Protein AF-A0A2W1A7G1-F1 (afdb_monomer)

pLDDT: mean 74.09, std 10.98, range [49.69, 96.38]

Solvent-accessible surface area (backbone atoms only — not comparable to full-atom values): 12819 Å² total; per-residue (Å²): 114,69,74,58,55,52,54,51,50,58,52,48,55,52,50,51,50,55,52,51,54,49,53,52,53,53,53,50,51,52,52,52,50,50,52,55,48,52,54,56,58,44,67,77,41,53,91,55,67,68,62,53,52,54,52,50,50,40,47,69,77,28,69,79,65,24,52,63,52,45,65,70,68,53,77,85,76,41,58,65,58,57,50,53,49,53,50,51,53,52,55,54,52,60,67,63,68,78,58,51,58,45,85,51,87,89,65,62,44,73,51,64,87,90,53,45,51,39,91,87,74,68,48,75,57,29,45,66,45,90,50,84,92,67,62,42,79,36,58,62,88,45,57,50,40,92,88,77,60,49,66,29,72,65,46,52,52,52,52,54,53,52,52,54,50,54,54,50,52,56,54,53,54,55,52,56,54,50,53,54,49,53,53,52,55,58,67,72,70,69,78,70,71,69,58,60,61,57,53,57,58,50,54,60,52,52,55,55,51,54,57,55,59,63,65,75,76,116

Radius of gyration: 49.64 Å; Cα contacts (8 Å, |Δi|>4): 117; chains: 1; bounding box: 94×113×119 Å

Structure (mmCIF, N/CA/C/O backbone):
data_AF-A0A2W1A7G1-F1
#
_entry.id   AF-A0A2W1A7G1-F1
#
loop_
_atom_site.group_PDB
_atom_site.id
_atom_site.type_symbol
_atom_site.label_atom_id
_atom_site.label_alt_id
_atom_site.label_comp_id
_atom_site.label_asym_id
_atom_site.label_entity_id
_atom_site.label_seq_id
_atom_site.pdbx_PDB_ins_code
_atom_site.Cartn_x
_atom_site.Cartn_y
_atom_site.Cartn_z
_atom_site.occupancy
_atom_site.B_iso_or_equiv
_atom_site.auth_seq_id
_atom_site.auth_comp_id
_atom_site.auth_asym_id
_atom_site.auth_atom_id
_atom_site.pdbx_PDB_model_num
ATOM 1 N N . MET A 1 1 ? 45.081 9.642 -62.402 1.00 70.81 1 MET A N 1
ATOM 2 C CA . MET A 1 1 ? 44.998 9.365 -60.955 1.00 70.81 1 MET A CA 1
ATOM 3 C C . MET A 1 1 ? 43.971 10.299 -60.319 1.00 70.81 1 MET A C 1
ATOM 5 O O . MET A 1 1 ? 42.991 9.797 -59.802 1.00 70.81 1 MET A O 1
ATOM 9 N N . GLU A 1 2 ? 44.046 11.611 -60.570 1.00 80.31 2 GLU A N 1
ATOM 10 C CA . GLU A 1 2 ? 43.135 12.626 -59.992 1.00 80.31 2 GLU A CA 1
ATOM 11 C C . GLU A 1 2 ? 41.627 12.468 -60.295 1.00 80.31 2 GLU A C 1
ATOM 13 O O . GLU A 1 2 ? 40.793 12.758 -59.441 1.00 80.31 2 GLU A O 1
ATOM 18 N N . LEU A 1 3 ? 41.243 11.963 -61.478 1.00 75.94 3 LEU A N 1
ATOM 19 C CA . LEU A 1 3 ? 39.827 11.709 -61.810 1.00 75.94 3 LEU A CA 1
ATOM 20 C C . LEU A 1 3 ? 39.198 10.592 -60.959 1.00 75.94 3 LEU A C 1
ATOM 22 O O . LEU A 1 3 ? 37.996 10.620 -60.705 1.00 75.94 3 LEU A O 1
ATOM 26 N N . LEU A 1 4 ? 39.998 9.613 -60.522 1.00 78.56 4 LEU A N 1
ATOM 27 C CA . LEU A 1 4 ? 39.519 8.516 -59.682 1.00 78.56 4 LEU A CA 1
ATOM 28 C C . LEU A 1 4 ? 39.330 8.993 -58.235 1.00 78.56 4 LEU A C 1
ATOM 30 O O . LEU A 1 4 ? 38.326 8.655 -57.614 1.00 78.56 4 LEU A O 1
ATOM 34 N N . ASP A 1 5 ? 40.242 9.835 -57.742 1.00 81.88 5 ASP A N 1
ATOM 35 C CA . ASP A 1 5 ? 40.208 10.391 -56.383 1.00 81.88 5 ASP A CA 1
ATOM 36 C C . ASP A 1 5 ? 39.008 11.333 -56.179 1.00 81.88 5 ASP A C 1
ATOM 38 O O . ASP A 1 5 ? 38.345 11.289 -55.139 1.00 81.88 5 ASP A O 1
ATOM 42 N N . GLY A 1 6 ? 38.661 12.123 -57.203 1.00 81.88 6 GLY A N 1
ATOM 43 C CA . GLY A 1 6 ? 37.471 12.978 -57.193 1.00 81.88 6 GLY A CA 1
ATOM 44 C C . GLY A 1 6 ? 36.169 12.178 -57.068 1.00 81.88 6 GLY A C 1
ATOM 45 O O . GLY A 1 6 ? 35.370 12.442 -56.169 1.00 81.88 6 GLY A O 1
ATOM 46 N N . ILE A 1 7 ? 35.988 11.145 -57.902 1.00 81.31 7 ILE A N 1
ATOM 47 C CA . ILE A 1 7 ? 34.798 10.271 -57.871 1.00 81.31 7 ILE A CA 1
ATOM 48 C C . ILE A 1 7 ? 34.703 9.517 -56.537 1.00 81.31 7 ILE A C 1
ATOM 50 O O . ILE A 1 7 ? 33.614 9.400 -55.969 1.00 81.31 7 ILE A O 1
ATOM 54 N N . LEU A 1 8 ? 35.837 9.037 -56.011 1.00 80.62 8 LEU A N 1
ATOM 55 C CA . LEU A 1 8 ? 35.883 8.335 -54.728 1.00 80.62 8 LEU A CA 1
ATOM 56 C C . LEU A 1 8 ? 35.468 9.256 -53.566 1.00 80.62 8 LEU A C 1
ATOM 58 O O . LEU A 1 8 ? 34.759 8.813 -52.663 1.00 80.62 8 LEU A O 1
ATOM 62 N N . SER A 1 9 ? 35.847 10.540 -53.601 1.00 85.94 9 SER A N 1
ATOM 63 C CA . SER A 1 9 ? 35.510 11.508 -52.548 1.00 85.94 9 SER A CA 1
ATOM 64 C C . SER A 1 9 ? 34.017 11.874 -52.506 1.00 85.94 9 SER A C 1
ATOM 66 O O . SER A 1 9 ? 33.417 11.871 -51.429 1.00 85.94 9 SER A O 1
ATOM 68 N N . GLU A 1 10 ? 33.386 12.097 -53.663 1.00 87.75 10 GLU A N 1
ATOM 69 C CA . GLU A 1 10 ? 31.955 12.427 -53.780 1.00 87.75 10 GLU A CA 1
ATOM 70 C C . GLU A 1 10 ? 31.063 11.244 -53.375 1.00 87.75 10 GLU A C 1
ATOM 72 O O . GLU A 1 10 ? 30.069 11.389 -52.646 1.00 87.75 10 GLU A O 1
ATOM 77 N N . ALA A 1 11 ? 31.462 10.035 -53.788 1.00 86.88 11 ALA A N 1
ATOM 78 C CA . ALA A 1 11 ? 30.819 8.799 -53.364 1.00 86.88 11 ALA A CA 1
ATOM 79 C C . ALA A 1 11 ? 30.942 8.604 -51.843 1.00 86.88 11 ALA A C 1
ATOM 81 O O . ALA A 1 11 ? 29.956 8.290 -51.174 1.00 86.88 11 ALA A O 1
ATOM 82 N N . MET A 1 12 ? 32.123 8.856 -51.271 1.00 89.31 12 MET A N 1
ATOM 83 C CA . MET A 1 12 ? 32.370 8.688 -49.839 1.00 89.31 12 MET A CA 1
ATOM 84 C C . MET A 1 12 ? 31.568 9.676 -48.980 1.00 89.31 12 MET A C 1
ATOM 86 O O . MET A 1 12 ? 30.989 9.272 -47.971 1.00 89.31 12 MET A O 1
ATOM 90 N N . GLN A 1 13 ? 31.441 10.942 -49.391 1.00 90.38 13 GLN A N 1
ATOM 91 C CA . GLN A 1 13 ? 30.602 11.914 -48.676 1.00 90.38 13 GLN A CA 1
ATOM 92 C C . GLN A 1 13 ? 29.118 11.543 -48.700 1.00 90.38 13 GLN A C 1
ATOM 94 O O . GLN A 1 13 ? 28.417 11.685 -47.692 1.00 90.38 13 GLN A O 1
ATOM 99 N N . SER A 1 14 ? 28.639 11.045 -49.839 1.00 90.44 14 SER A N 1
ATOM 100 C CA . SER A 1 14 ? 27.258 10.590 -49.985 1.00 90.44 14 SER A CA 1
ATOM 101 C C . SER A 1 14 ? 26.978 9.405 -49.060 1.00 90.44 14 SER A C 1
ATOM 103 O O . SER A 1 14 ? 26.009 9.427 -48.300 1.00 90.44 14 SER A O 1
ATOM 105 N N . ILE A 1 15 ? 27.877 8.417 -49.035 1.00 92.31 15 ILE A N 1
ATOM 106 C CA . ILE A 1 15 ? 27.782 7.245 -48.155 1.00 92.31 15 ILE A CA 1
ATOM 107 C C . ILE A 1 15 ? 27.746 7.664 -46.678 1.00 92.31 15 ILE A C 1
ATOM 109 O O . ILE A 1 15 ? 26.871 7.213 -45.940 1.00 92.31 15 ILE A O 1
ATOM 113 N N . ILE A 1 16 ? 28.631 8.569 -46.247 1.00 94.44 16 ILE A N 1
ATOM 114 C CA . ILE A 1 16 ? 28.671 9.049 -44.856 1.00 94.44 16 ILE A CA 1
ATOM 115 C C . ILE A 1 16 ? 27.362 9.750 -44.470 1.00 94.44 16 ILE A C 1
ATOM 117 O O . ILE A 1 16 ? 26.847 9.512 -43.377 1.00 94.44 16 ILE A O 1
ATOM 121 N N . LYS A 1 17 ? 26.779 10.569 -45.358 1.00 92.94 17 LYS A N 1
ATOM 122 C CA . LYS A 1 17 ? 25.482 11.219 -45.104 1.00 92.94 17 LYS A CA 1
ATOM 123 C C . LYS A 1 17 ? 24.365 10.197 -44.903 1.00 92.94 17 LYS A C 1
ATOM 125 O O . LYS A 1 17 ? 23.625 10.301 -43.925 1.00 92.94 17 LYS A O 1
ATOM 130 N N . TYR A 1 18 ? 24.256 9.199 -45.780 1.00 94.44 18 TYR A N 1
ATOM 131 C CA . TYR A 1 18 ? 23.217 8.171 -45.660 1.00 94.44 18 TYR A CA 1
ATOM 132 C C . TYR A 1 18 ? 23.403 7.295 -44.416 1.00 94.44 18 TYR A C 1
ATOM 134 O O . TYR A 1 18 ? 22.427 7.024 -43.716 1.00 94.44 18 TYR A O 1
ATOM 142 N N . ILE A 1 19 ? 24.642 6.917 -44.084 1.00 96.00 19 ILE A N 1
ATOM 143 C CA . ILE A 1 19 ? 24.953 6.182 -42.849 1.00 96.00 19 ILE A CA 1
ATOM 144 C C . ILE A 1 19 ? 24.610 7.024 -41.614 1.00 96.00 19 ILE A C 1
ATOM 146 O O . ILE A 1 19 ? 24.004 6.511 -40.674 1.00 96.00 19 ILE A O 1
ATOM 150 N N . GLY A 1 20 ? 24.947 8.316 -41.618 1.00 95.81 20 GLY A N 1
ATOM 151 C CA . GLY A 1 20 ? 24.633 9.233 -40.523 1.00 95.81 20 GLY A CA 1
ATOM 152 C C . GLY A 1 20 ? 23.128 9.356 -40.280 1.00 95.81 20 GLY A C 1
ATOM 153 O O . GLY A 1 20 ? 22.669 9.204 -39.149 1.00 95.81 20 GLY A O 1
ATOM 154 N N . ILE A 1 21 ? 22.345 9.545 -41.346 1.00 95.06 21 ILE A N 1
ATOM 155 C CA . ILE A 1 21 ? 20.876 9.590 -41.269 1.00 95.06 21 ILE A CA 1
ATOM 156 C C . ILE A 1 21 ? 20.319 8.256 -40.755 1.00 95.06 21 ILE A C 1
ATOM 158 O O . ILE A 1 21 ? 19.449 8.249 -39.882 1.00 95.06 21 ILE A O 1
ATOM 162 N N . GLY A 1 22 ? 20.850 7.129 -41.238 1.00 96.38 22 GLY A N 1
ATOM 163 C CA . GLY A 1 22 ? 20.467 5.795 -40.777 1.00 96.38 22 GLY A CA 1
ATOM 164 C C . GLY A 1 22 ? 20.731 5.579 -39.284 1.00 96.38 22 GLY A C 1
ATOM 165 O O . GLY A 1 22 ? 19.852 5.097 -38.570 1.00 96.38 22 GLY A O 1
ATOM 166 N N . MET A 1 23 ? 21.897 5.997 -38.781 1.00 95.12 23 MET A N 1
ATOM 167 C CA . MET A 1 23 ? 22.226 5.916 -37.353 1.00 95.12 23 MET A CA 1
ATOM 168 C C . MET A 1 23 ? 21.308 6.777 -36.483 1.00 95.12 23 MET A C 1
ATOM 170 O O . MET A 1 23 ? 20.881 6.331 -35.415 1.00 95.12 23 MET A O 1
ATOM 174 N N . ILE A 1 24 ? 20.976 7.990 -36.933 1.00 93.88 24 ILE A N 1
ATOM 175 C CA . ILE A 1 24 ? 20.043 8.875 -36.224 1.00 93.88 24 ILE A CA 1
ATOM 176 C C . ILE A 1 24 ? 18.658 8.226 -36.160 1.00 93.88 24 ILE A C 1
ATOM 178 O O . ILE A 1 24 ? 18.060 8.149 -35.087 1.00 93.88 24 ILE A O 1
ATOM 182 N N . PHE A 1 25 ? 18.170 7.702 -37.284 1.00 95.31 25 PHE A N 1
ATOM 183 C CA . PHE A 1 25 ? 16.866 7.050 -37.347 1.00 95.31 25 PHE A CA 1
ATOM 184 C C . PHE A 1 25 ? 16.798 5.803 -36.455 1.00 95.31 25 PHE A C 1
ATOM 186 O O . PHE A 1 25 ? 15.852 5.634 -35.688 1.00 95.31 25 PHE A O 1
ATOM 193 N N . TYR A 1 26 ? 17.833 4.962 -36.485 1.00 92.50 26 TYR A N 1
ATOM 194 C CA . TYR A 1 26 ? 17.934 3.783 -35.625 1.00 92.50 26 TYR A CA 1
ATOM 195 C C . TYR A 1 26 ? 17.964 4.146 -34.132 1.00 92.50 26 TYR A C 1
ATOM 197 O O . TYR A 1 26 ? 17.265 3.533 -33.324 1.00 92.50 26 TYR A O 1
ATOM 205 N N . SER A 1 27 ? 18.718 5.186 -33.769 1.00 90.44 27 SER A N 1
ATOM 206 C CA . SER A 1 27 ? 18.783 5.678 -32.388 1.00 90.44 27 SER A CA 1
ATOM 207 C C . SER A 1 27 ? 17.424 6.192 -31.906 1.00 90.44 27 SER A C 1
ATOM 209 O O . SER A 1 27 ? 17.027 5.905 -30.778 1.00 90.44 27 SER A O 1
ATOM 211 N N . LEU A 1 28 ? 16.675 6.890 -32.769 1.00 90.62 28 LEU A N 1
ATOM 212 C CA . LEU A 1 28 ? 15.311 7.333 -32.470 1.00 90.62 28 LEU A CA 1
ATOM 213 C C . LEU A 1 28 ? 14.355 6.152 -32.274 1.00 90.62 28 LEU A C 1
ATOM 215 O O . LEU A 1 28 ? 13.565 6.165 -31.334 1.00 90.62 28 LEU A O 1
ATOM 219 N N . LEU A 1 29 ? 14.437 5.112 -33.109 1.00 92.44 29 LEU A N 1
ATOM 220 C CA . LEU A 1 29 ? 13.610 3.912 -32.947 1.00 92.44 29 LEU A CA 1
ATOM 221 C C . LEU A 1 29 ? 13.865 3.218 -31.607 1.00 92.44 29 LEU A C 1
ATOM 223 O O . LEU A 1 29 ? 12.912 2.884 -30.905 1.00 92.44 29 LEU A O 1
ATOM 227 N N . ILE A 1 30 ? 15.134 3.044 -31.224 1.00 85.88 30 ILE A N 1
ATOM 228 C CA . ILE A 1 30 ? 15.501 2.492 -29.911 1.00 85.88 30 ILE A CA 1
ATOM 229 C C . ILE A 1 30 ? 14.991 3.379 -28.775 1.00 85.88 30 ILE A C 1
ATOM 231 O O . ILE A 1 30 ? 14.484 2.867 -27.777 1.00 85.88 30 ILE A O 1
ATOM 235 N N . TRP A 1 31 ? 15.086 4.699 -28.928 1.00 84.31 31 TRP A N 1
ATOM 236 C CA . TRP A 1 31 ? 14.586 5.651 -27.942 1.00 84.31 31 TRP A CA 1
ATOM 237 C C . TRP A 1 31 ? 13.068 5.530 -27.745 1.00 84.31 31 TRP A C 1
ATOM 239 O O . TRP A 1 31 ? 12.603 5.390 -26.615 1.00 84.31 31 TRP A O 1
ATOM 249 N N . PHE A 1 32 ? 12.290 5.466 -28.829 1.00 87.44 32 PHE A N 1
ATOM 250 C CA . PHE A 1 32 ? 10.843 5.244 -28.746 1.00 87.44 32 PHE A CA 1
ATOM 251 C C . PHE A 1 32 ? 10.486 3.860 -28.192 1.00 87.44 32 PHE A C 1
ATOM 253 O O . PHE A 1 32 ? 9.588 3.749 -27.356 1.00 87.44 32 PHE A O 1
ATOM 260 N N . ALA A 1 33 ? 11.188 2.806 -28.614 1.00 85.94 33 ALA A N 1
ATOM 261 C CA . ALA A 1 33 ? 10.974 1.453 -28.105 1.00 85.94 33 ALA A CA 1
ATOM 262 C C . ALA A 1 33 ? 11.219 1.370 -26.589 1.00 85.94 33 ALA A C 1
ATOM 264 O O . ALA A 1 33 ? 10.436 0.743 -25.878 1.00 85.94 33 ALA A O 1
ATOM 265 N N . SER A 1 34 ? 12.252 2.058 -26.094 1.00 81.25 34 SER A N 1
ATOM 266 C CA . SER A 1 34 ? 12.549 2.211 -24.666 1.00 81.25 34 SER A CA 1
ATOM 267 C C . SER A 1 34 ? 11.388 2.862 -23.903 1.00 81.25 34 SER A C 1
ATOM 269 O O . SER A 1 34 ? 10.933 2.317 -22.896 1.00 81.25 34 SER A O 1
ATOM 271 N N . ILE A 1 35 ? 10.833 3.965 -24.421 1.00 79.94 35 ILE A N 1
ATOM 272 C CA . ILE A 1 35 ? 9.684 4.655 -23.811 1.00 79.94 35 ILE A CA 1
ATOM 273 C C . ILE A 1 35 ? 8.466 3.727 -23.734 1.00 79.94 35 ILE A C 1
ATOM 275 O O . ILE A 1 35 ? 7.847 3.591 -22.677 1.00 79.94 35 ILE A O 1
ATOM 279 N N . VAL A 1 36 ? 8.123 3.062 -24.842 1.00 83.06 36 VAL A N 1
ATOM 280 C CA . VAL A 1 36 ? 6.976 2.141 -24.896 1.00 83.06 36 VAL A CA 1
ATOM 281 C C . VAL A 1 36 ? 7.171 0.967 -23.935 1.00 83.06 36 VAL A C 1
ATOM 283 O O . VAL A 1 36 ? 6.232 0.580 -23.236 1.00 83.06 36 VAL A O 1
ATOM 286 N N . TRP A 1 37 ? 8.385 0.418 -23.868 1.00 83.75 37 TRP A N 1
ATOM 287 C CA . TRP A 1 37 ? 8.730 -0.656 -22.943 1.00 83.75 37 TRP A CA 1
ATOM 288 C C . TRP A 1 37 ? 8.584 -0.217 -21.481 1.00 83.75 37 TRP A C 1
ATOM 290 O O . TRP A 1 37 ? 7.941 -0.924 -20.707 1.00 83.75 37 TRP A O 1
ATOM 300 N N . ALA A 1 38 ? 9.078 0.972 -21.124 1.00 78.31 38 ALA A N 1
ATOM 301 C CA . ALA A 1 38 ? 8.964 1.524 -19.776 1.00 78.31 38 ALA A CA 1
ATOM 302 C C . ALA A 1 38 ? 7.497 1.724 -19.358 1.00 78.31 38 ALA A C 1
ATOM 304 O O . ALA A 1 38 ? 7.095 1.294 -18.278 1.00 78.31 38 ALA A O 1
ATOM 305 N N . ILE A 1 39 ? 6.661 2.298 -20.232 1.00 73.50 39 ILE A N 1
ATOM 306 C CA . ILE A 1 39 ? 5.226 2.483 -19.957 1.00 73.50 39 ILE A CA 1
ATOM 307 C C . ILE A 1 39 ? 4.542 1.131 -19.724 1.00 73.50 39 ILE A C 1
ATOM 309 O O . ILE A 1 39 ? 3.772 0.971 -18.773 1.00 73.50 39 ILE A O 1
ATOM 313 N N . ARG A 1 40 ? 4.832 0.141 -20.576 1.00 75.31 40 ARG A N 1
ATOM 314 C CA . ARG A 1 40 ? 4.215 -1.184 -20.483 1.00 75.31 40 ARG A CA 1
ATOM 315 C C . ARG A 1 40 ? 4.664 -1.937 -19.229 1.00 75.31 40 ARG A C 1
ATOM 317 O O . ARG A 1 40 ? 3.823 -2.563 -18.585 1.00 75.31 40 ARG A O 1
ATOM 324 N N . ASP A 1 41 ? 5.933 -1.820 -18.839 1.00 75.00 41 ASP A N 1
ATOM 325 C CA . ASP A 1 41 ? 6.470 -2.416 -17.609 1.00 75.00 41 ASP A CA 1
ATOM 326 C C . ASP A 1 41 ? 5.806 -1.845 -16.345 1.00 75.00 41 ASP A C 1
ATOM 328 O O . ASP A 1 41 ? 5.387 -2.607 -15.472 1.00 75.00 41 ASP A O 1
ATOM 332 N N . ILE A 1 42 ? 5.627 -0.520 -16.276 1.00 67.81 42 ILE A N 1
ATOM 333 C CA . ILE A 1 42 ? 5.013 0.153 -15.119 1.00 67.81 42 ILE A CA 1
ATOM 334 C C . ILE A 1 42 ? 3.519 -0.170 -15.023 1.00 67.81 42 ILE A C 1
ATOM 336 O O . ILE A 1 42 ? 3.020 -0.468 -13.936 1.00 67.81 42 ILE A O 1
ATOM 340 N N . SER A 1 43 ? 2.813 -0.176 -16.161 1.00 68.62 43 SER A N 1
ATOM 341 C CA . SER A 1 43 ? 1.363 -0.419 -16.206 1.00 68.62 43 SER A CA 1
ATOM 342 C C . SER A 1 43 ? 0.954 -1.779 -15.632 1.00 68.62 43 SER A C 1
ATOM 344 O O . SER A 1 43 ? -0.117 -1.905 -15.041 1.00 68.62 43 SER A O 1
ATOM 346 N N . ASN A 1 44 ? 1.827 -2.782 -15.751 1.00 62.72 44 ASN A N 1
ATOM 347 C CA . ASN A 1 44 ? 1.573 -4.127 -15.248 1.00 62.72 44 ASN A CA 1
ATOM 348 C C . ASN A 1 44 ? 1.826 -4.277 -13.741 1.00 62.72 44 ASN A C 1
ATOM 350 O O . ASN A 1 44 ? 1.483 -5.317 -13.183 1.00 62.72 44 ASN A O 1
ATOM 354 N N . ARG A 1 45 ? 2.445 -3.291 -13.078 1.00 64.88 45 ARG A N 1
ATOM 355 C CA . ARG A 1 45 ? 2.936 -3.451 -11.698 1.00 64.88 45 ARG A CA 1
ATOM 356 C C . ARG A 1 45 ? 2.373 -2.434 -10.712 1.00 64.88 45 ARG A C 1
ATOM 358 O O . ARG A 1 45 ? 2.113 -2.816 -9.571 1.00 64.88 45 ARG A O 1
ATOM 365 N N . THR A 1 46 ? 2.113 -1.196 -11.147 1.00 59.38 46 THR A N 1
ATOM 366 C CA . THR A 1 46 ? 1.735 -0.098 -10.242 1.00 59.38 46 THR A CA 1
ATOM 367 C C . THR A 1 46 ? 0.734 0.864 -10.892 1.00 59.38 46 THR A C 1
ATOM 369 O O . THR A 1 46 ? 0.903 1.272 -12.036 1.00 59.38 46 THR A O 1
ATOM 372 N N . ARG A 1 47 ? -0.309 1.269 -10.149 1.00 66.25 47 ARG A N 1
ATOM 373 C CA . ARG A 1 47 ? -1.326 2.253 -10.592 1.00 66.25 47 ARG A CA 1
ATOM 374 C C . ARG A 1 47 ? -1.040 3.684 -10.110 1.00 66.25 47 ARG A C 1
ATOM 376 O O . ARG A 1 47 ? -1.905 4.548 -10.209 1.00 66.25 47 ARG A O 1
ATOM 383 N N . ASP A 1 48 ? 0.150 3.907 -9.558 1.00 65.88 48 ASP A N 1
ATOM 384 C CA . ASP A 1 48 ? 0.587 5.185 -8.999 1.00 65.88 48 ASP A CA 1
ATOM 385 C C . ASP A 1 48 ? 1.066 6.121 -10.126 1.00 65.88 48 ASP A C 1
ATOM 387 O O . ASP A 1 48 ? 2.065 5.819 -10.791 1.00 65.88 48 ASP A O 1
ATOM 391 N N . PRO A 1 49 ? 0.381 7.256 -10.357 1.00 67.00 49 PRO A N 1
ATOM 392 C CA . PRO A 1 49 ? 0.756 8.210 -11.393 1.00 67.00 49 PRO A CA 1
ATOM 393 C C . PRO A 1 49 ? 2.126 8.859 -11.148 1.00 67.00 49 PRO A C 1
ATOM 395 O O . PRO A 1 49 ? 2.800 9.211 -12.113 1.00 67.00 49 PRO A O 1
ATOM 398 N N . VAL A 1 50 ? 2.582 8.992 -9.897 1.00 69.50 50 VAL A N 1
ATOM 399 C CA . VAL A 1 50 ? 3.861 9.653 -9.577 1.00 69.50 50 VAL A CA 1
ATOM 400 C C . VAL A 1 50 ? 5.046 8.818 -10.065 1.00 69.50 50 VAL A C 1
ATOM 402 O O . VAL A 1 50 ? 5.975 9.351 -10.676 1.00 69.50 50 VAL A O 1
ATOM 405 N N . ALA A 1 51 ? 4.984 7.498 -9.880 1.00 69.75 51 ALA A N 1
ATOM 406 C CA . ALA A 1 51 ? 5.997 6.570 -10.378 1.00 69.75 51 ALA A CA 1
ATOM 407 C C . ALA A 1 51 ? 6.089 6.592 -11.914 1.00 69.75 51 ALA A C 1
ATOM 409 O O . ALA A 1 51 ? 7.189 6.560 -12.470 1.00 69.75 51 ALA A O 1
ATOM 410 N N . ILE A 1 52 ? 4.944 6.726 -12.596 1.00 71.50 52 ILE A N 1
ATOM 411 C CA . ILE A 1 52 ? 4.882 6.872 -14.056 1.00 71.50 52 ILE A CA 1
ATOM 412 C C . ILE A 1 52 ? 5.604 8.153 -14.492 1.00 71.50 52 ILE A C 1
ATOM 414 O O . ILE A 1 52 ? 6.445 8.098 -15.386 1.00 71.50 52 ILE A O 1
ATOM 418 N N . PHE A 1 53 ? 5.339 9.294 -13.847 1.00 76.62 53 PHE A N 1
ATOM 419 C CA . PHE A 1 53 ? 5.972 10.571 -14.200 1.00 76.62 53 PHE A CA 1
ATOM 420 C C . PHE A 1 53 ? 7.493 10.576 -13.993 1.00 76.62 53 PHE A C 1
ATOM 422 O O . PHE A 1 53 ? 8.228 11.081 -14.847 1.00 76.62 53 PHE A O 1
ATOM 429 N N . ILE A 1 54 ? 7.977 10.001 -12.890 1.00 72.44 54 ILE A N 1
ATOM 430 C CA . ILE A 1 54 ? 9.416 9.922 -12.593 1.00 72.44 54 ILE A CA 1
ATOM 431 C C . ILE A 1 54 ? 10.123 9.014 -13.605 1.00 72.44 54 ILE A C 1
ATOM 433 O O . ILE A 1 54 ? 11.154 9.396 -14.161 1.00 72.44 54 ILE A O 1
ATOM 437 N N . ALA A 1 55 ? 9.552 7.845 -13.902 1.00 72.44 55 ALA A N 1
ATOM 438 C CA . ALA A 1 55 ? 10.122 6.918 -14.874 1.00 72.44 55 ALA A CA 1
ATOM 439 C C . ALA A 1 55 ? 10.103 7.477 -16.304 1.00 72.44 55 ALA A C 1
ATOM 441 O O . ALA A 1 55 ? 11.072 7.288 -17.044 1.00 72.44 55 ALA A O 1
ATOM 442 N N . MET A 1 56 ? 9.045 8.210 -16.681 1.00 73.19 56 MET A N 1
ATOM 443 C CA . MET A 1 56 ? 8.986 8.876 -17.982 1.00 73.19 56 MET A CA 1
ATOM 444 C C . MET A 1 56 ? 10.057 9.965 -18.076 1.00 73.19 56 MET A C 1
ATOM 446 O O . MET A 1 56 ? 10.773 10.021 -19.068 1.00 73.19 56 MET A O 1
ATOM 450 N N . SER A 1 57 ? 10.239 10.758 -17.015 1.00 75.44 57 SER A N 1
ATOM 451 C CA . SER A 1 57 ? 11.267 11.804 -16.962 1.00 75.44 57 SER A CA 1
ATOM 452 C C . SER A 1 57 ? 12.682 11.217 -17.077 1.00 75.44 57 SER A C 1
ATOM 454 O O . SER A 1 57 ? 13.467 11.659 -17.908 1.00 75.44 57 SER A O 1
ATOM 456 N N . ILE A 1 58 ? 13.007 10.168 -16.316 1.00 72.56 58 ILE A N 1
ATOM 457 C CA . ILE A 1 58 ? 14.329 9.515 -16.359 1.00 72.56 58 ILE A CA 1
ATOM 458 C C . ILE A 1 58 ? 14.616 8.896 -17.735 1.00 72.56 58 ILE A C 1
ATOM 460 O O . ILE A 1 58 ? 15.705 9.083 -18.279 1.00 72.56 58 ILE A O 1
ATOM 464 N N . THR A 1 59 ? 13.635 8.197 -18.312 1.00 73.00 59 THR A N 1
ATOM 465 C CA . THR A 1 59 ? 13.762 7.558 -19.633 1.00 73.00 59 THR A CA 1
ATOM 466 C C . THR A 1 59 ? 13.898 8.594 -20.750 1.00 73.00 59 THR A C 1
ATOM 468 O O . THR A 1 59 ? 14.651 8.383 -21.701 1.00 73.00 59 THR A O 1
ATOM 471 N N . LEU A 1 60 ? 13.207 9.732 -20.622 1.00 74.88 60 LEU A N 1
ATOM 472 C CA . LEU A 1 60 ? 13.263 10.828 -21.585 1.00 74.88 60 LEU A CA 1
ATOM 473 C C . LEU A 1 60 ? 14.644 11.494 -21.607 1.00 74.88 60 LEU A C 1
ATOM 475 O O . LEU A 1 60 ? 15.181 11.735 -22.687 1.00 74.88 60 LEU A O 1
ATOM 479 N N . PHE A 1 61 ? 15.221 11.775 -20.433 1.00 75.81 61 PHE A N 1
ATOM 480 C CA . PHE A 1 61 ? 16.481 12.515 -20.330 1.00 75.81 61 PHE A CA 1
ATOM 481 C C . PHE A 1 61 ? 17.726 11.643 -20.526 1.00 75.81 61 PHE A C 1
ATOM 483 O O . PHE A 1 61 ? 18.723 12.137 -21.047 1.00 75.81 61 PHE A O 1
ATOM 490 N N . LEU A 1 62 ? 17.701 10.366 -20.128 1.00 76.88 62 LEU A N 1
ATOM 491 C CA . LEU A 1 62 ? 18.856 9.476 -20.258 1.00 76.88 62 LEU A CA 1
ATOM 492 C C . LEU A 1 62 ? 18.422 8.077 -20.717 1.00 76.88 62 LEU A C 1
ATOM 494 O O . LEU A 1 62 ? 18.233 7.201 -19.881 1.00 76.88 62 LEU A O 1
ATOM 498 N N . PRO A 1 63 ? 18.344 7.792 -22.028 1.00 71.31 63 PRO A N 1
ATOM 499 C CA . PRO A 1 63 ? 17.990 6.448 -22.488 1.00 71.31 63 PRO A CA 1
ATOM 500 C C . PRO A 1 63 ? 19.029 5.383 -22.102 1.00 71.31 63 PRO A C 1
ATOM 502 O O . PRO A 1 63 ? 18.657 4.261 -21.781 1.00 71.31 63 PRO A O 1
ATOM 505 N N . PHE A 1 64 ? 20.325 5.726 -22.085 1.00 70.88 64 PHE A N 1
ATOM 506 C CA . PHE A 1 64 ? 21.402 4.772 -21.774 1.00 70.88 64 PHE A CA 1
ATOM 507 C C . PHE A 1 64 ? 21.687 4.621 -20.270 1.00 70.88 64 PHE A C 1
ATOM 509 O O . PHE A 1 64 ? 21.871 3.504 -19.795 1.00 70.88 64 PHE A O 1
ATOM 516 N N . ILE A 1 65 ? 21.708 5.720 -19.506 1.00 71.75 65 ILE A N 1
ATOM 517 C CA . ILE A 1 65 ? 21.942 5.689 -18.045 1.00 71.75 65 ILE A CA 1
ATOM 518 C C . ILE A 1 65 ? 20.638 5.478 -17.255 1.00 71.75 65 ILE A C 1
ATOM 520 O O . ILE A 1 65 ? 20.655 4.942 -16.148 1.00 71.75 65 ILE A O 1
ATOM 524 N N . GLY A 1 66 ? 19.496 5.879 -17.810 1.00 69.94 66 GLY A N 1
ATOM 525 C CA . GLY A 1 66 ? 18.204 5.805 -17.137 1.00 69.94 66 GLY A CA 1
ATOM 526 C C . GLY A 1 66 ? 17.713 4.377 -16.943 1.00 69.94 66 GLY A C 1
ATOM 527 O O . GLY A 1 66 ? 17.048 4.121 -15.953 1.00 69.94 66 GLY A O 1
ATOM 528 N N . LEU A 1 67 ? 18.101 3.433 -17.807 1.00 69.81 67 LEU A N 1
ATOM 529 C CA . LEU A 1 67 ? 17.762 2.008 -17.690 1.00 69.81 67 LEU A CA 1
ATOM 530 C C . LEU A 1 67 ? 18.339 1.346 -16.420 1.00 69.81 67 LEU A C 1
ATOM 532 O O . LEU A 1 67 ? 17.563 0.781 -15.649 1.00 69.81 67 LEU A O 1
ATOM 536 N N . PRO A 1 68 ? 19.655 1.422 -16.131 1.00 72.69 68 PRO A N 1
ATOM 537 C CA . PRO A 1 68 ? 20.203 0.878 -14.887 1.00 72.69 68 PRO A CA 1
ATOM 538 C C . PRO A 1 68 ? 19.713 1.620 -13.635 1.00 72.69 68 PRO A C 1
ATOM 540 O O . PRO A 1 68 ? 19.424 0.971 -12.630 1.00 72.69 68 PRO A O 1
ATOM 543 N N . ILE A 1 69 ? 19.536 2.949 -13.691 1.00 69.19 69 ILE A N 1
ATOM 544 C CA . ILE A 1 69 ? 18.907 3.699 -12.587 1.00 69.19 69 ILE A CA 1
ATOM 545 C C . ILE A 1 69 ? 17.454 3.255 -12.374 1.00 69.19 69 ILE A C 1
ATOM 547 O O . ILE A 1 69 ? 17.027 3.088 -11.235 1.00 69.19 69 ILE A O 1
ATOM 551 N N . TYR A 1 70 ? 16.701 3.022 -13.450 1.00 68.12 70 TYR A N 1
ATOM 552 C CA . TYR A 1 70 ? 15.322 2.547 -13.396 1.00 68.12 70 TYR A CA 1
ATOM 553 C C . TYR A 1 70 ? 15.243 1.172 -12.737 1.00 68.12 70 TYR A C 1
ATOM 555 O O . TYR A 1 70 ? 14.392 0.965 -11.876 1.00 68.12 70 TYR A O 1
ATOM 563 N N . PHE A 1 71 ? 16.165 0.258 -13.058 1.00 69.94 71 PHE A N 1
ATOM 564 C CA . PHE A 1 71 ? 16.237 -1.044 -12.392 1.00 69.94 71 PHE A CA 1
ATOM 565 C C . PHE A 1 71 ? 16.502 -0.940 -10.885 1.00 69.94 71 PHE A C 1
ATOM 567 O O . PHE A 1 71 ? 15.985 -1.772 -10.143 1.00 69.94 71 PHE A O 1
ATOM 574 N N . ILE A 1 72 ? 17.246 0.074 -10.429 1.00 69.50 72 ILE A N 1
ATOM 575 C CA . ILE A 1 72 ? 17.509 0.315 -9.001 1.00 69.50 72 ILE A CA 1
ATOM 576 C C . ILE A 1 72 ? 16.321 0.984 -8.293 1.00 69.50 72 ILE A C 1
ATOM 578 O O . ILE A 1 72 ? 16.017 0.646 -7.153 1.00 69.50 72 ILE A O 1
ATOM 582 N N . LEU A 1 73 ? 15.641 1.925 -8.960 1.00 63.47 73 LEU A N 1
ATOM 583 C CA . LEU A 1 73 ? 14.475 2.628 -8.411 1.00 63.47 73 LEU A CA 1
ATOM 584 C C . LEU A 1 73 ? 13.201 1.776 -8.440 1.00 63.47 73 LEU A C 1
ATOM 586 O O . LEU A 1 73 ? 12.214 2.158 -7.814 1.00 63.47 73 LEU A O 1
ATOM 590 N N . ARG A 1 74 ? 13.207 0.657 -9.177 1.00 69.38 74 ARG A N 1
ATOM 591 C CA . ARG A 1 74 ? 12.068 -0.242 -9.375 1.00 69.38 74 ARG A CA 1
ATOM 592 C C . ARG A 1 74 ? 11.553 -0.773 -8.025 1.00 69.38 74 ARG A C 1
ATOM 594 O O . ARG A 1 74 ? 12.199 -1.641 -7.438 1.00 69.38 74 ARG A O 1
ATOM 601 N N . PRO A 1 75 ? 10.390 -0.312 -7.528 1.00 54.12 75 PRO A N 1
ATOM 602 C CA . PRO A 1 75 ? 9.830 -0.800 -6.273 1.00 54.12 75 PRO A CA 1
ATOM 603 C C . PRO A 1 75 ? 9.362 -2.248 -6.450 1.00 54.12 75 PRO A C 1
ATOM 605 O O . PRO A 1 75 ? 8.735 -2.590 -7.455 1.00 54.12 75 PRO A O 1
ATOM 608 N N . SER A 1 76 ? 9.686 -3.104 -5.484 1.00 55.91 76 SER A N 1
ATOM 609 C CA . SER A 1 76 ? 9.444 -4.552 -5.521 1.00 55.91 76 SER A CA 1
ATOM 610 C C . SER A 1 76 ? 8.033 -4.977 -5.107 1.00 55.91 76 SER A C 1
ATOM 612 O O . SER A 1 76 ? 7.705 -6.149 -5.260 1.00 55.91 76 SER A O 1
ATOM 614 N N . SER A 1 77 ? 7.197 -4.074 -4.588 1.00 53.50 77 SER A N 1
ATOM 615 C CA . SER A 1 77 ? 5.858 -4.428 -4.117 1.00 53.50 77 SER A CA 1
ATOM 616 C C . SER A 1 77 ? 4.834 -4.348 -5.246 1.00 53.50 77 SER A C 1
ATOM 618 O O . SER A 1 77 ? 4.397 -3.278 -5.671 1.00 53.50 77 SER A O 1
ATOM 620 N N . THR A 1 78 ? 4.446 -5.516 -5.742 1.00 54.78 78 THR A N 1
ATOM 621 C CA . THR A 1 78 ? 3.401 -5.678 -6.749 1.00 54.78 78 THR A CA 1
ATOM 622 C C . THR A 1 78 ? 2.015 -5.470 -6.129 1.00 54.78 78 THR A C 1
ATOM 624 O O . THR A 1 78 ? 1.749 -5.911 -5.015 1.00 54.78 78 THR A O 1
ATOM 627 N N . LEU A 1 79 ? 1.089 -4.819 -6.848 1.00 53.84 79 LEU A N 1
ATOM 628 C CA . LEU A 1 79 ? -0.307 -4.622 -6.401 1.00 53.84 79 LEU A CA 1
ATOM 629 C C . LEU A 1 79 ? -0.995 -5.924 -5.953 1.00 53.84 79 LEU A C 1
ATOM 631 O O . LEU A 1 79 ? -1.852 -5.900 -5.070 1.00 53.84 79 LEU A O 1
ATOM 635 N N . VAL A 1 80 ? -0.605 -7.045 -6.561 1.00 56.62 80 VAL A N 1
ATOM 636 C CA . VAL A 1 80 ? -1.064 -8.392 -6.207 1.00 56.62 80 VAL A CA 1
ATOM 637 C C . VAL A 1 80 ? -0.699 -8.729 -4.760 1.00 56.62 80 VAL A C 1
ATOM 639 O O . VAL A 1 80 ? -1.573 -9.164 -4.019 1.00 56.62 80 VAL A O 1
ATOM 642 N N . ASP A 1 81 ? 0.513 -8.398 -4.306 1.00 58.31 81 ASP A N 1
ATOM 643 C CA . ASP A 1 81 ? 0.937 -8.635 -2.920 1.00 58.31 81 ASP A CA 1
ATOM 644 C C . ASP A 1 81 ? 0.108 -7.813 -1.930 1.00 58.31 81 ASP A C 1
ATOM 646 O O . ASP A 1 81 ? -0.259 -8.289 -0.860 1.00 58.31 81 ASP A O 1
ATOM 650 N N . THR A 1 82 ? -0.251 -6.571 -2.279 1.00 61.34 82 THR A N 1
ATOM 651 C CA . THR A 1 82 ? -1.115 -5.761 -1.403 1.00 61.34 82 THR A CA 1
ATOM 652 C C . THR A 1 82 ? -2.543 -6.290 -1.332 1.00 61.34 82 THR A C 1
ATOM 654 O O . THR A 1 82 ? -3.197 -6.130 -0.306 1.00 61.34 82 THR A O 1
ATOM 657 N N . PHE A 1 83 ? -3.029 -6.929 -2.397 1.00 60.19 83 PHE A N 1
ATOM 658 C CA . PHE A 1 83 ? -4.370 -7.501 -2.436 1.00 60.19 83 PHE A CA 1
ATOM 659 C C . PHE A 1 83 ? -4.423 -8.799 -1.620 1.00 60.19 83 PHE A C 1
ATOM 661 O O . PHE A 1 83 ? -5.301 -8.955 -0.776 1.00 60.19 83 PHE A O 1
ATOM 668 N N . GLU A 1 84 ? -3.421 -9.664 -1.793 1.00 61.31 84 GLU A N 1
ATOM 669 C CA . GLU A 1 84 ? -3.196 -10.881 -1.002 1.00 61.31 84 GLU A CA 1
ATOM 670 C C . GLU A 1 84 ? -3.099 -10.563 0.501 1.00 61.31 84 GLU A C 1
ATOM 672 O O . GLU A 1 84 ? -3.818 -11.153 1.309 1.00 61.31 84 GLU A O 1
ATOM 677 N N . ASN A 1 85 ? -2.317 -9.541 0.876 1.00 62.88 85 ASN A N 1
ATOM 678 C CA . ASN A 1 85 ? -2.178 -9.103 2.269 1.00 62.88 85 ASN A CA 1
ATOM 679 C C . ASN A 1 85 ? -3.496 -8.573 2.856 1.00 62.88 85 ASN A C 1
ATOM 681 O O . ASN A 1 85 ? -3.826 -8.865 4.002 1.00 62.88 85 ASN A O 1
ATOM 685 N N . ARG A 1 86 ? -4.292 -7.827 2.077 1.00 60.59 86 ARG A N 1
ATOM 686 C CA . ARG A 1 86 ? -5.602 -7.325 2.528 1.00 60.59 86 ARG A CA 1
ATOM 687 C C . ARG A 1 86 ? -6.611 -8.452 2.743 1.00 60.59 86 ARG A C 1
ATOM 689 O O . ARG A 1 86 ? -7.407 -8.365 3.676 1.00 60.59 86 ARG A O 1
ATOM 696 N N . LEU A 1 87 ? -6.581 -9.502 1.919 1.00 56.62 87 LEU A N 1
ATOM 697 C CA . LEU A 1 87 ? -7.422 -10.685 2.121 1.00 56.62 87 LEU A CA 1
ATOM 698 C C . LEU A 1 87 ? -6.958 -11.492 3.337 1.00 56.62 87 LEU A C 1
ATOM 700 O O . LEU A 1 87 ? -7.791 -11.883 4.152 1.00 56.62 87 LEU A O 1
ATOM 704 N N . GLN A 1 88 ? -5.648 -11.691 3.505 1.00 60.91 88 GLN A N 1
ATOM 705 C CA . GLN A 1 88 ? -5.092 -12.368 4.679 1.00 60.91 88 GLN A CA 1
ATOM 706 C C . GLN A 1 88 ? -5.410 -11.627 5.984 1.00 60.91 88 GLN A C 1
ATOM 708 O O . GLN A 1 88 ? -5.813 -12.261 6.958 1.00 60.91 88 GLN A O 1
ATOM 713 N N . GLU A 1 89 ? -5.309 -10.295 6.003 1.00 67.81 89 GLU A N 1
ATOM 714 C CA . GLU A 1 89 ? -5.691 -9.475 7.158 1.00 67.81 89 GLU A CA 1
ATOM 715 C C . GLU A 1 89 ? -7.180 -9.632 7.502 1.00 67.81 89 GLU A C 1
ATOM 717 O O . GLU A 1 89 ? -7.532 -9.782 8.672 1.00 67.81 89 GLU A O 1
ATOM 722 N N . GLN A 1 90 ? -8.071 -9.643 6.505 1.00 61.03 90 GLN A N 1
ATOM 723 C CA . GLN A 1 90 ? -9.510 -9.788 6.747 1.00 61.03 90 GLN A CA 1
ATOM 724 C C . GLN A 1 90 ? -9.905 -11.204 7.180 1.00 61.03 90 GLN A C 1
ATOM 726 O O . GLN A 1 90 ? -10.778 -11.351 8.036 1.00 61.03 90 GLN A O 1
ATOM 731 N N . LEU A 1 91 ? -9.237 -12.235 6.656 1.00 65.44 91 LEU A N 1
ATOM 732 C CA . LEU A 1 91 ? -9.439 -13.624 7.074 1.00 65.44 91 LEU A CA 1
ATOM 733 C C . LEU A 1 91 ? -8.973 -13.850 8.520 1.00 65.44 91 LEU A C 1
ATOM 735 O O . LEU A 1 91 ? -9.686 -14.471 9.305 1.00 65.44 91 LEU A O 1
ATOM 739 N N . LEU A 1 92 ? -7.835 -13.268 8.911 1.00 64.44 92 LEU A N 1
ATOM 740 C CA . LEU A 1 92 ? -7.325 -13.349 10.282 1.00 64.44 92 LEU A CA 1
ATOM 741 C C . LEU A 1 92 ? -8.236 -12.620 11.289 1.00 64.44 92 LEU A C 1
ATOM 743 O O . LEU A 1 92 ? -8.484 -13.108 12.392 1.00 64.44 92 LEU A O 1
ATOM 747 N N . VAL A 1 93 ? -8.747 -11.441 10.921 1.00 65.81 93 VAL A N 1
ATOM 748 C CA . VAL A 1 93 ? -9.607 -10.626 11.797 1.00 65.81 93 VAL A CA 1
ATOM 749 C C . VAL A 1 93 ? -11.007 -11.235 11.949 1.00 65.81 93 VAL A C 1
ATOM 751 O O . VAL A 1 93 ? -11.594 -11.136 13.029 1.00 65.81 93 VAL A O 1
ATOM 754 N N . ALA A 1 94 ? -11.527 -11.908 10.916 1.00 62.06 94 ALA A N 1
ATOM 755 C CA . ALA A 1 94 ? -12.803 -12.622 10.983 1.00 62.06 94 ALA A CA 1
ATOM 756 C C . ALA A 1 94 ? -12.759 -13.815 11.957 1.00 62.06 94 ALA A C 1
ATOM 758 O O . ALA A 1 94 ? -13.702 -14.007 12.725 1.00 62.06 94 ALA A O 1
ATOM 759 N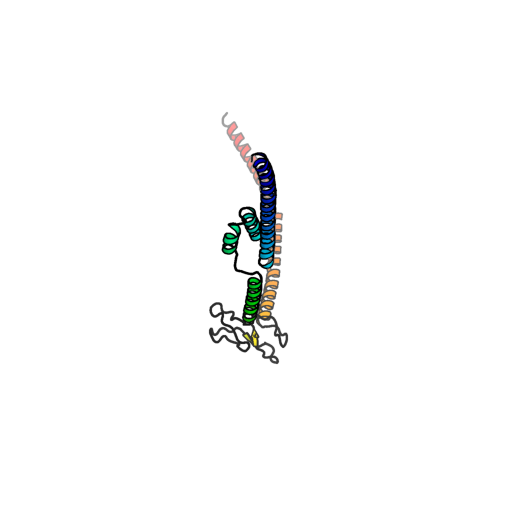 N . GLU A 1 95 ? -11.648 -14.558 11.995 1.00 61.72 95 GLU A N 1
ATOM 760 C CA . GLU A 1 95 ? -11.426 -15.648 12.958 1.00 61.72 95 GLU A CA 1
ATOM 761 C C . GLU A 1 95 ? -11.414 -15.125 14.414 1.00 61.72 95 GLU A C 1
ATOM 763 O O . GLU A 1 95 ? -11.983 -15.739 15.317 1.00 61.72 95 GLU A O 1
ATOM 768 N N . MET A 1 96 ? -10.828 -13.943 14.657 1.00 55.69 96 MET A N 1
ATOM 769 C CA . MET A 1 96 ? -10.688 -13.372 16.008 1.00 55.69 96 MET A CA 1
ATOM 770 C C . MET A 1 96 ? -11.970 -12.750 16.586 1.00 55.69 96 MET A C 1
ATOM 772 O O . MET A 1 96 ? -12.052 -12.540 17.799 1.00 55.69 96 MET A O 1
ATOM 776 N N . HIS A 1 97 ? -12.983 -12.455 15.768 1.00 58.09 97 HIS A N 1
ATOM 777 C CA . HIS A 1 97 ? -14.174 -11.726 16.222 1.00 58.09 97 HIS A CA 1
ATOM 778 C C . HIS A 1 97 ? -15.240 -12.589 16.921 1.00 58.09 97 HIS A C 1
ATOM 780 O O . HIS A 1 97 ? -16.147 -12.033 17.541 1.00 58.09 97 HIS A O 1
ATOM 786 N N . ASN A 1 98 ? -15.126 -13.921 16.883 1.00 57.69 98 ASN A N 1
ATOM 787 C CA . ASN A 1 98 ? -16.129 -14.841 17.444 1.00 57.69 98 ASN A CA 1
ATOM 788 C C . ASN A 1 98 ? -15.924 -15.198 18.927 1.00 57.69 98 ASN A C 1
ATOM 790 O O . ASN A 1 98 ? -16.591 -16.091 19.447 1.00 57.69 98 ASN A O 1
ATOM 794 N N . LEU A 1 99 ? -15.022 -14.517 19.640 1.00 65.38 99 LEU A N 1
ATOM 795 C CA . LEU A 1 99 ? -14.798 -14.781 21.060 1.00 65.38 99 LEU A CA 1
ATOM 796 C C . LEU A 1 99 ? -15.487 -13.731 21.932 1.00 65.38 99 LEU A C 1
ATOM 798 O O . LEU A 1 99 ? -15.061 -12.581 22.015 1.00 65.38 99 LEU A O 1
ATOM 802 N N . ASP A 1 100 ? -16.528 -14.152 22.648 1.00 72.38 100 ASP A N 1
ATOM 803 C CA . ASP A 1 100 ? -17.119 -13.377 23.738 1.00 72.38 100 ASP A CA 1
ATOM 804 C C . ASP A 1 100 ? -16.043 -13.051 24.788 1.00 72.38 100 ASP A C 1
ATOM 806 O O . ASP A 1 100 ? -15.508 -13.940 25.449 1.00 72.38 100 ASP A O 1
ATOM 810 N N . ILE A 1 101 ? -15.720 -11.770 24.973 1.00 79.94 101 ILE A N 1
ATOM 811 C CA . ILE A 1 101 ? -14.696 -11.320 25.929 1.00 79.94 101 ILE A CA 1
ATOM 812 C C . ILE A 1 101 ? -15.351 -10.938 27.265 1.00 79.94 101 ILE A C 1
ATOM 814 O O . ILE A 1 101 ? -16.398 -10.281 27.298 1.00 79.94 101 ILE A O 1
ATOM 818 N N . CYS A 1 102 ? -14.712 -11.302 28.381 1.00 80.69 102 CYS A N 1
ATOM 819 C CA . CYS A 1 102 ? -15.120 -10.892 29.729 1.00 80.69 102 CYS A CA 1
ATOM 820 C C . CYS A 1 102 ? -15.282 -9.358 29.849 1.00 80.69 102 CYS A C 1
ATOM 822 O O . CYS A 1 102 ? -14.395 -8.611 29.435 1.00 80.69 102 CYS A O 1
ATOM 824 N N . SER A 1 103 ? -16.383 -8.874 30.451 1.00 78.88 103 SER A N 1
ATOM 825 C CA . SER A 1 103 ? -16.617 -7.428 30.653 1.00 78.88 103 SER A CA 1
ATOM 826 C C . SER A 1 103 ? -15.738 -6.802 31.740 1.00 78.88 103 SER A C 1
ATOM 828 O O . SER A 1 103 ? -15.619 -5.579 31.800 1.00 78.88 103 SER A O 1
ATOM 830 N N . ASN A 1 104 ? -15.091 -7.620 32.579 1.00 80.44 104 ASN A N 1
ATOM 831 C CA . ASN A 1 104 ? -14.154 -7.125 33.577 1.00 80.44 104 ASN A CA 1
ATOM 832 C C . ASN A 1 104 ? -12.886 -6.585 32.890 1.00 80.44 104 ASN A C 1
ATOM 834 O O . ASN A 1 104 ? -12.145 -7.325 32.231 1.00 80.44 104 ASN A O 1
ATOM 838 N N . LEU A 1 105 ? -12.622 -5.291 33.095 1.00 79.62 105 LEU A N 1
ATOM 839 C CA . LEU A 1 105 ? -11.555 -4.541 32.432 1.00 79.62 105 LEU A CA 1
ATOM 840 C C . LEU A 1 105 ? -10.148 -5.100 32.706 1.00 79.62 105 LEU A C 1
ATOM 842 O O . LEU A 1 105 ? -9.261 -4.929 31.872 1.00 79.62 105 LEU A O 1
ATOM 846 N N . ARG A 1 106 ? -9.950 -5.793 33.836 1.00 78.50 106 ARG A N 1
ATOM 847 C CA . ARG A 1 106 ? -8.657 -6.356 34.255 1.00 78.50 106 ARG A CA 1
ATOM 848 C C . ARG A 1 106 ? -8.400 -7.765 33.714 1.00 78.50 106 ARG A C 1
ATOM 850 O O . ARG A 1 106 ? -7.252 -8.186 33.652 1.00 78.50 106 ARG A O 1
ATOM 857 N N . CYS A 1 107 ? -9.449 -8.502 33.343 1.00 81.25 107 CYS A N 1
ATOM 858 C CA . CYS A 1 107 ? -9.335 -9.898 32.921 1.00 81.25 107 CYS A CA 1
ATOM 859 C C . CYS A 1 107 ? -9.277 -10.044 31.395 1.00 81.25 107 CYS A C 1
ATOM 861 O O . CYS A 1 107 ? -8.393 -10.739 30.903 1.00 81.25 107 CYS A O 1
ATOM 863 N N . LYS A 1 108 ? -10.218 -9.414 30.666 1.00 79.56 108 LYS A N 1
ATOM 864 C CA . LYS A 1 108 ? -10.358 -9.442 29.189 1.00 79.56 108 LYS A CA 1
ATOM 865 C C . LYS A 1 108 ? -10.038 -10.791 28.508 1.00 79.56 108 LYS A C 1
ATOM 867 O O . LYS A 1 108 ? -9.555 -10.821 27.380 1.00 79.56 108 LYS A O 1
ATOM 872 N N . ARG A 1 109 ? -10.299 -11.920 29.174 1.00 78.69 109 ARG A N 1
ATOM 873 C CA . ARG A 1 109 ? -10.090 -13.263 28.612 1.00 78.69 109 ARG A CA 1
ATOM 874 C C . ARG A 1 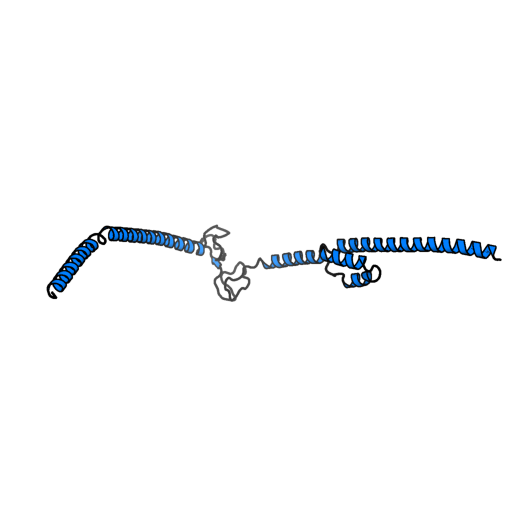109 ? -11.331 -13.743 27.848 1.00 78.69 109 ARG A C 1
ATOM 876 O O . ARG A 1 109 ? -12.438 -13.312 28.195 1.00 78.69 109 ARG A O 1
ATOM 883 N N . PRO A 1 110 ? -11.164 -14.626 26.845 1.00 80.44 110 PRO A N 1
ATOM 884 C CA . PRO A 1 110 ? -12.283 -15.214 26.116 1.00 80.44 110 PRO A CA 1
ATOM 885 C C . PRO A 1 110 ? -13.121 -16.122 27.025 1.00 80.44 110 PRO A C 1
ATOM 887 O O . PRO A 1 110 ? -12.591 -16.877 27.844 1.00 80.44 110 PRO A O 1
ATOM 890 N N . LEU A 1 111 ? -14.441 -16.033 26.884 1.00 75.94 111 LEU A N 1
ATOM 891 C CA . LEU A 1 111 ? -15.437 -16.675 27.730 1.00 75.94 111 LEU A CA 1
ATOM 892 C C . LEU A 1 111 ? -16.197 -17.731 26.919 1.00 75.94 111 LEU A C 1
ATOM 894 O O . LEU A 1 111 ? -16.978 -17.392 26.033 1.00 75.94 111 LEU A O 1
ATOM 898 N N . LYS A 1 112 ? -16.017 -19.014 27.256 1.00 76.69 112 LYS A N 1
ATOM 899 C CA . LYS A 1 112 ? -16.770 -20.116 26.629 1.00 76.69 112 LYS A CA 1
ATOM 900 C C . LYS A 1 112 ? -18.279 -19.958 26.862 1.00 76.69 112 LYS A C 1
ATOM 902 O O . LYS A 1 112 ? -18.694 -19.408 27.884 1.00 76.69 112 LYS A O 1
ATOM 907 N N . GLU A 1 113 ? -19.092 -20.461 25.936 1.00 75.12 113 GLU A N 1
ATOM 908 C CA . GLU A 1 113 ? -20.552 -20.248 25.888 1.00 75.12 113 GLU A CA 1
ATOM 909 C C . GLU A 1 113 ? -21.297 -20.740 27.144 1.00 75.12 113 GLU A C 1
ATOM 911 O O . GLU A 1 113 ? -22.238 -20.094 27.598 1.00 75.12 113 GLU A O 1
ATOM 916 N N . ASN A 1 114 ? -20.821 -21.814 27.783 1.00 75.62 114 ASN A N 1
ATOM 917 C CA . ASN A 1 114 ? -21.511 -22.460 28.912 1.00 75.62 114 ASN A CA 1
ATOM 918 C C . ASN A 1 114 ? -21.114 -21.927 30.299 1.00 75.62 114 ASN A C 1
ATOM 920 O O . ASN A 1 114 ? -21.505 -22.491 31.319 1.00 75.62 114 ASN A O 1
ATOM 924 N N . TRP A 1 115 ? -20.299 -20.873 30.371 1.00 80.56 115 TRP A N 1
ATOM 925 C CA . TRP A 1 115 ? -19.826 -20.338 31.648 1.00 80.56 115 TRP A CA 1
ATOM 926 C C . TRP A 1 115 ? -20.703 -19.187 32.140 1.00 80.56 115 TRP A C 1
ATOM 928 O O . TRP A 1 115 ? -20.858 -18.168 31.460 1.00 80.56 115 TRP A O 1
ATOM 938 N N . ILE A 1 116 ? -21.236 -19.357 33.354 1.00 85.31 116 ILE A N 1
ATOM 939 C CA . ILE A 1 116 ? -21.984 -18.337 34.107 1.00 85.31 116 ILE A CA 1
ATOM 940 C C . ILE A 1 116 ? -21.007 -17.342 34.759 1.00 85.31 116 ILE A C 1
ATOM 942 O O . ILE A 1 116 ? -21.184 -16.123 34.679 1.00 85.31 116 ILE A O 1
ATOM 946 N N . THR A 1 117 ? -19.924 -17.878 35.327 1.00 84.31 117 THR A N 1
ATOM 947 C CA . THR A 1 117 ? -18.888 -17.136 36.052 1.00 84.31 117 THR A CA 1
ATOM 948 C C . THR A 1 117 ? -17.537 -17.299 35.364 1.00 84.31 117 THR A C 1
ATOM 950 O O . THR A 1 117 ? -17.191 -18.383 34.893 1.00 84.31 117 THR A O 1
ATOM 953 N N . CYS A 1 118 ? -16.756 -16.221 35.299 1.00 85.06 118 CYS A N 1
ATOM 954 C CA . CYS A 1 118 ? -15.403 -16.268 34.756 1.00 85.06 118 CYS A CA 1
ATOM 955 C C . CYS A 1 118 ? -14.456 -17.030 35.698 1.00 85.06 118 CYS A C 1
ATOM 957 O O . CYS A 1 118 ? -14.260 -16.617 36.837 1.00 85.06 118 CYS A O 1
ATOM 959 N N . VAL A 1 119 ? -13.789 -18.078 35.205 1.00 83.94 119 VAL A N 1
ATOM 960 C CA . VAL A 1 119 ? -12.840 -18.895 35.994 1.00 83.94 119 VAL A CA 1
ATOM 961 C C . VAL A 1 119 ? -11.587 -18.108 36.414 1.00 83.94 119 VAL A C 1
ATOM 963 O O . VAL A 1 119 ? -10.952 -18.432 37.409 1.00 83.94 119 VAL A O 1
ATOM 966 N N . TYR A 1 120 ? -11.228 -17.052 35.679 1.00 82.94 120 TYR A N 1
ATOM 967 C CA . TYR A 1 120 ? -9.996 -16.292 35.924 1.00 82.94 120 TYR A CA 1
ATOM 968 C C . TYR A 1 120 ? -10.158 -15.130 36.905 1.00 82.94 120 TYR A C 1
ATOM 970 O O . TYR A 1 120 ? -9.201 -14.772 37.581 1.00 82.94 120 TYR A O 1
ATOM 978 N N . CYS A 1 121 ? -11.333 -14.495 36.945 1.00 86.31 121 CYS A N 1
ATOM 979 C CA . CYS A 1 121 ? -11.568 -13.317 37.788 1.00 86.31 121 CYS A CA 1
ATOM 980 C C . CYS A 1 121 ? -12.755 -13.463 38.743 1.00 86.31 121 CYS A C 1
ATOM 982 O O . CYS A 1 121 ? -13.006 -12.544 39.512 1.00 86.31 121 CYS A O 1
ATOM 984 N N . GLY A 1 122 ? -13.507 -14.566 38.675 1.00 84.50 122 GLY A N 1
ATOM 985 C CA . GLY A 1 122 ? -14.670 -14.816 39.531 1.00 84.50 122 GLY A CA 1
ATOM 986 C C . GLY A 1 122 ? -15.897 -13.949 39.230 1.00 84.50 122 GLY A C 1
ATOM 987 O O . GLY A 1 122 ? -16.910 -14.080 39.904 1.00 84.50 122 GLY A O 1
ATOM 988 N N . GLU A 1 123 ? -15.836 -13.078 38.220 1.00 83.12 123 GLU A N 1
ATOM 989 C CA . GLU A 1 123 ? -16.927 -12.156 37.893 1.00 83.12 123 GLU A CA 1
ATOM 990 C C . GLU A 1 123 ? -18.096 -12.898 37.234 1.00 83.12 123 GLU A C 1
ATOM 992 O O . GLU A 1 123 ? -17.891 -13.686 36.298 1.00 83.12 123 GLU A O 1
ATOM 997 N N . GLN A 1 124 ? -19.322 -12.612 37.679 1.00 83.25 124 GLN A N 1
ATOM 998 C CA . GLN A 1 124 ? -20.530 -13.186 37.096 1.00 83.25 124 GLN A CA 1
ATOM 999 C C . GLN A 1 124 ? -20.926 -12.397 35.844 1.00 83.25 124 GLN A C 1
ATOM 1001 O O . GLN A 1 124 ? -21.392 -11.263 35.901 1.00 83.25 124 GLN A O 1
ATOM 1006 N N . GLN A 1 125 ? -20.702 -13.004 34.681 1.00 81.00 125 GLN A N 1
ATOM 1007 C CA . GLN A 1 125 ? -20.851 -12.344 33.377 1.00 81.00 125 GLN A CA 1
ATOM 1008 C C . GLN A 1 125 ? -22.167 -12.705 32.685 1.00 81.00 125 GLN A C 1
ATOM 1010 O O . GLN A 1 125 ? -22.673 -11.952 31.848 1.00 81.00 125 GLN A O 1
ATOM 1015 N N . ARG A 1 126 ? -22.714 -13.875 33.020 1.00 83.31 126 ARG A N 1
ATOM 1016 C CA . ARG A 1 126 ? -23.942 -14.425 32.450 1.00 83.31 126 ARG A CA 1
ATOM 1017 C C . ARG A 1 126 ? -24.872 -14.854 33.584 1.00 83.31 126 ARG A C 1
ATOM 1019 O O . ARG A 1 126 ? -24.424 -15.141 34.691 1.00 83.31 126 ARG A O 1
ATOM 1026 N N . SER A 1 127 ? -26.169 -14.878 33.322 1.00 83.38 127 SER A N 1
ATOM 1027 C CA . SER A 1 127 ? -27.190 -15.341 34.267 1.00 83.38 127 SER A CA 1
ATOM 1028 C C . SER A 1 127 ? -28.076 -16.386 33.600 1.00 83.38 127 SER A C 1
ATOM 1030 O O . SER A 1 127 ? -28.009 -16.590 32.389 1.00 83.38 127 SER A O 1
ATOM 1032 N N . LEU A 1 128 ? -28.868 -17.106 34.390 1.00 86.88 128 LEU A N 1
ATOM 1033 C CA . LEU A 1 128 ? -29.887 -17.997 33.847 1.00 86.88 128 LEU A CA 1
ATOM 1034 C C . LEU A 1 128 ? -31.120 -17.181 33.460 1.00 86.88 128 LEU A C 1
ATOM 1036 O O . LEU A 1 128 ? -31.438 -16.163 34.082 1.00 86.88 128 LEU A O 1
ATOM 1040 N N . CYS A 1 129 ? -31.815 -17.625 32.416 1.00 86.06 129 CYS A N 1
ATOM 1041 C CA . CYS A 1 129 ? -33.074 -17.010 32.024 1.00 86.06 129 CYS A CA 1
ATOM 1042 C C . CYS A 1 129 ? -34.089 -17.052 33.181 1.00 86.06 129 CYS A C 1
ATOM 1044 O O . CYS A 1 129 ? -34.250 -18.071 33.842 1.00 86.06 129 CYS A O 1
ATOM 1046 N N . VAL A 1 130 ? -34.833 -15.957 33.372 1.00 84.69 130 VAL A N 1
ATOM 1047 C CA . VAL A 1 130 ? -35.873 -15.824 34.416 1.00 84.69 130 VAL A CA 1
ATOM 1048 C C . VAL A 1 130 ? -37.062 -16.770 34.190 1.00 84.69 130 VAL A C 1
ATOM 1050 O O . VAL A 1 130 ? -37.905 -16.945 35.066 1.00 84.69 130 VAL A O 1
ATOM 1053 N N . ARG A 1 131 ? -37.165 -17.344 32.988 1.00 82.31 131 ARG A N 1
ATOM 1054 C CA . ARG A 1 131 ? -38.213 -18.282 32.598 1.00 82.31 131 ARG A CA 1
ATOM 1055 C C . 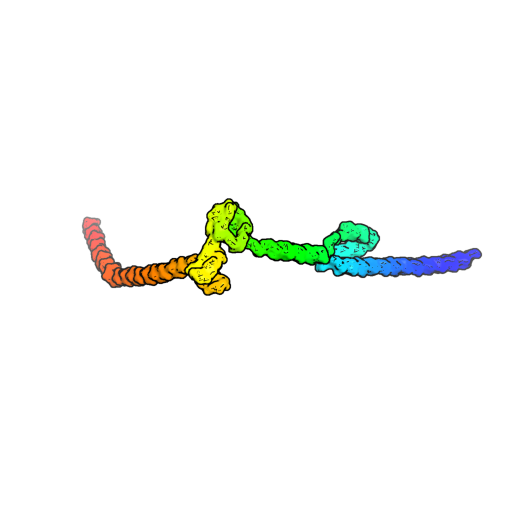ARG A 1 131 ? -37.791 -19.705 32.991 1.00 82.31 131 ARG A C 1
ATOM 1057 O O . ARG A 1 131 ? -36.797 -20.215 32.469 1.00 82.31 131 ARG A O 1
ATOM 1064 N N . ILE A 1 132 ? -38.547 -20.324 33.899 1.00 80.62 132 ILE A N 1
ATOM 1065 C CA . ILE A 1 132 ? -38.242 -21.639 34.499 1.00 80.62 132 ILE A CA 1
ATOM 1066 C C . ILE A 1 132 ? -38.175 -22.780 33.470 1.00 80.62 132 ILE A C 1
ATOM 1068 O O . ILE A 1 132 ? -37.378 -23.697 33.624 1.00 80.62 132 ILE A O 1
ATOM 1072 N N . ASP A 1 133 ? -38.952 -22.705 32.394 1.00 86.56 133 ASP A N 1
ATOM 1073 C CA . ASP A 1 133 ? -39.001 -23.697 31.310 1.00 86.56 133 ASP A CA 1
ATOM 1074 C C . ASP A 1 133 ? -37.821 -23.611 30.318 1.00 86.56 133 ASP A C 1
ATOM 1076 O O . ASP A 1 133 ? -37.597 -24.541 29.549 1.00 86.56 133 ASP A O 1
ATOM 1080 N N . CYS A 1 134 ? -37.052 -22.516 30.311 1.00 85.31 134 CYS A N 1
ATOM 1081 C CA . CYS A 1 134 ? -35.979 -22.291 29.336 1.00 85.31 134 CYS A CA 1
ATOM 1082 C C . CYS A 1 134 ? -34.581 -22.574 29.905 1.00 85.31 134 CYS A C 1
ATOM 1084 O O . CYS A 1 134 ? -33.725 -23.095 29.189 1.00 85.31 134 CYS A O 1
ATOM 1086 N N . ASN A 1 135 ? -34.341 -22.168 31.161 1.00 81.06 135 ASN A N 1
ATOM 1087 C CA . ASN A 1 135 ? -33.101 -22.328 31.942 1.00 81.06 135 ASN A CA 1
ATOM 1088 C C . ASN A 1 135 ? -31.771 -22.158 31.164 1.00 81.06 135 ASN A C 1
ATOM 1090 O O . ASN A 1 135 ? -30.756 -22.773 31.481 1.00 81.06 135 ASN A O 1
ATOM 1094 N N . THR A 1 136 ? -31.771 -21.340 30.108 1.00 83.94 136 THR A N 1
ATOM 1095 C CA . THR A 1 136 ? -30.629 -21.167 29.201 1.00 83.94 136 THR A CA 1
ATOM 1096 C C . THR A 1 136 ? -29.694 -20.086 29.736 1.00 83.94 136 THR A C 1
ATOM 1098 O O . THR A 1 136 ? -30.162 -19.066 30.255 1.00 83.94 136 THR A O 1
ATOM 1101 N N . VAL A 1 137 ? -28.381 -20.299 29.598 1.00 84.00 137 VAL A N 1
ATOM 1102 C CA . VAL A 1 137 ? -27.355 -19.315 29.966 1.00 84.00 137 VAL A CA 1
ATOM 1103 C C . VAL A 1 137 ? -27.457 -18.119 29.024 1.00 84.00 137 VAL A C 1
ATOM 1105 O O . VAL A 1 137 ? -27.407 -18.267 27.805 1.00 84.00 137 VAL A O 1
ATOM 1108 N N . ILE A 1 138 ? -27.615 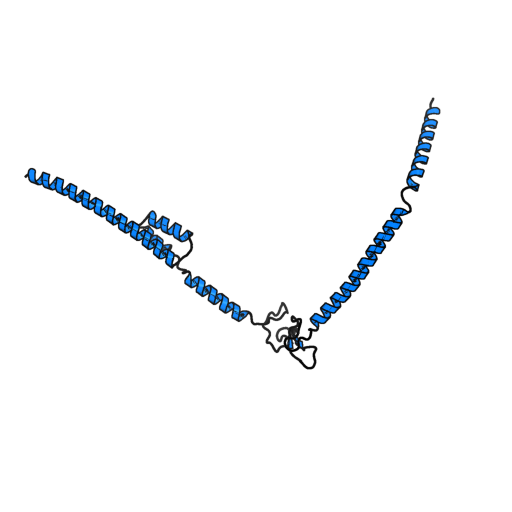-16.927 29.589 1.00 85.50 138 ILE A N 1
ATOM 1109 C CA . ILE A 1 138 ? -27.758 -15.685 28.838 1.00 85.50 138 ILE A CA 1
ATOM 1110 C C . ILE A 1 138 ? -26.699 -14.670 29.244 1.00 85.50 138 ILE A C 1
ATOM 1112 O O . ILE A 1 138 ? -26.433 -14.455 30.426 1.00 85.50 138 ILE A O 1
ATOM 1116 N N . SER A 1 139 ? -26.092 -14.021 28.248 1.00 82.19 139 SER A N 1
ATOM 1117 C CA . SER A 1 139 ? -25.177 -12.908 28.487 1.00 82.19 139 SER A CA 1
ATOM 1118 C C . SER A 1 139 ? -25.914 -11.729 29.110 1.00 82.19 139 SER A C 1
ATOM 1120 O O . SER A 1 139 ? -26.987 -11.342 28.648 1.00 82.19 139 SER A O 1
ATOM 1122 N N . ASN A 1 140 ? -25.316 -11.107 30.126 1.00 75.44 140 ASN A N 1
ATOM 1123 C CA . ASN A 1 140 ? -25.924 -9.965 30.807 1.00 75.44 140 ASN A CA 1
ATOM 1124 C C . ASN A 1 140 ? -26.067 -8.721 29.897 1.00 75.44 140 ASN A C 1
ATOM 1126 O O . ASN A 1 140 ? -26.813 -7.795 30.203 1.00 75.44 140 ASN A O 1
ATOM 1130 N N . LYS A 1 141 ? -25.362 -8.708 28.756 1.00 78.75 141 LYS A N 1
ATOM 1131 C CA . LYS A 1 141 ? -25.452 -7.656 27.730 1.00 78.75 141 LYS A CA 1
ATOM 1132 C C . LYS A 1 141 ? -26.682 -7.791 26.831 1.00 78.75 141 LYS A C 1
ATOM 1134 O O . LYS A 1 141 ? -27.003 -6.862 26.097 1.00 78.75 141 LYS A O 1
ATOM 1139 N N . TRP A 1 142 ? -27.337 -8.949 26.824 1.00 82.25 142 TRP A N 1
ATOM 1140 C CA . TRP A 1 142 ? -28.470 -9.193 25.942 1.00 82.25 142 TRP A CA 1
ATOM 1141 C C . TRP A 1 142 ? -29.761 -8.671 26.568 1.00 82.25 142 TRP A C 1
ATOM 1143 O O . TRP A 1 142 ? -29.999 -8.818 27.765 1.00 82.25 142 TRP A O 1
ATOM 1153 N N . MET A 1 143 ? -30.616 -8.056 25.751 1.00 82.50 143 MET A N 1
ATOM 1154 C CA . MET A 1 143 ? -31.914 -7.537 26.206 1.00 82.50 143 MET A CA 1
ATOM 1155 C C . MET A 1 143 ? -32.990 -8.632 26.264 1.00 82.50 143 MET A C 1
ATOM 1157 O O . MET A 1 143 ? -33.894 -8.576 27.099 1.00 82.50 143 MET A O 1
ATOM 1161 N N . HIS A 1 144 ? -32.868 -9.651 25.408 1.00 85.38 144 HIS A N 1
ATOM 1162 C CA . HIS A 1 144 ? -33.836 -10.735 25.250 1.00 85.38 144 HIS A CA 1
ATOM 1163 C C . HIS A 1 144 ? -33.141 -12.090 25.144 1.00 85.38 144 HIS A C 1
ATOM 1165 O O . HIS A 1 144 ? -32.026 -12.190 24.633 1.00 85.38 144 HIS A O 1
ATOM 1171 N N . CYS A 1 145 ? -33.817 -13.142 25.606 1.00 87.75 145 CYS A N 1
ATOM 1172 C CA . CYS A 1 145 ? -33.334 -14.508 25.449 1.00 87.75 145 CYS A CA 1
ATOM 1173 C C . CYS A 1 145 ? -33.496 -15.022 24.013 1.00 87.75 145 CYS A C 1
ATOM 1175 O O . CYS A 1 145 ? -34.612 -14.965 23.500 1.00 87.75 145 CYS A O 1
ATOM 1177 N N . PRO A 1 146 ? -32.448 -15.590 23.380 1.00 84.81 146 PRO A N 1
ATOM 1178 C CA . PRO A 1 146 ? -32.544 -16.093 22.008 1.00 84.81 146 PRO A CA 1
ATOM 1179 C C . PRO A 1 146 ? -33.444 -17.326 21.879 1.00 84.81 146 PRO A C 1
ATOM 1181 O O . PRO A 1 146 ? -33.998 -17.554 20.812 1.00 84.81 146 PRO A O 1
ATOM 1184 N N . LYS A 1 147 ? -33.621 -18.115 22.950 1.00 85.06 147 LYS A N 1
ATOM 1185 C CA . LYS A 1 147 ? -34.519 -19.281 22.932 1.00 85.06 147 LYS A CA 1
ATOM 1186 C C . LYS A 1 147 ? -35.983 -18.915 23.163 1.00 85.06 147 LYS A C 1
ATOM 1188 O O . LYS A 1 147 ? -36.844 -19.365 22.422 1.00 85.06 147 LYS A O 1
ATOM 1193 N N . CYS A 1 148 ? -36.283 -18.152 24.216 1.00 87.75 148 CYS A N 1
ATOM 1194 C CA . CYS A 1 148 ? -37.665 -17.937 24.670 1.00 87.75 148 CYS A CA 1
ATOM 1195 C C . CYS A 1 148 ? -38.163 -16.487 24.554 1.00 87.75 148 CYS A C 1
ATOM 1197 O O . CYS A 1 148 ? -39.280 -16.198 24.983 1.00 87.75 148 CYS A O 1
ATOM 1199 N N . GLY A 1 149 ? -37.332 -15.552 24.077 1.00 85.62 149 GLY A N 1
ATOM 1200 C CA . GLY A 1 149 ? -37.673 -14.133 23.893 1.00 85.62 149 GLY A CA 1
ATOM 1201 C C . GLY A 1 149 ? -37.889 -13.325 25.180 1.00 85.62 149 GLY A C 1
ATOM 1202 O O . GLY A 1 149 ? -38.086 -12.110 25.129 1.00 85.62 149 GLY A O 1
ATOM 1203 N N . THR A 1 150 ? -37.841 -13.966 26.351 1.00 87.31 150 THR A N 1
ATOM 1204 C CA . THR A 1 150 ? -38.106 -13.306 27.638 1.00 87.31 150 THR A CA 1
ATOM 1205 C C . THR A 1 150 ? -37.057 -12.235 27.926 1.00 87.31 150 THR A C 1
ATOM 1207 O O . THR A 1 150 ? -35.871 -12.427 27.643 1.00 87.31 150 THR A O 1
ATOM 1210 N N . SER A 1 151 ? -37.497 -11.101 28.478 1.00 84.31 151 SER A N 1
ATOM 1211 C CA . SER A 1 151 ? -36.619 -9.985 28.828 1.00 84.31 151 SER A CA 1
ATOM 1212 C C . SER A 1 151 ? -35.661 -10.353 29.958 1.00 84.31 151 SER A C 1
ATOM 1214 O O . SER A 1 151 ? -36.032 -11.018 30.934 1.00 84.31 151 SER A O 1
ATOM 1216 N N . THR A 1 152 ? -34.413 -9.908 29.829 1.00 83.38 152 THR A N 1
ATOM 1217 C CA . THR A 1 152 ? -33.393 -10.122 30.857 1.00 83.38 152 THR A CA 1
ATOM 1218 C C . THR A 1 152 ? -33.669 -9.276 32.100 1.00 83.38 152 THR A C 1
ATOM 1220 O O . THR A 1 152 ? -34.315 -8.226 32.017 1.00 83.38 152 THR A O 1
ATOM 1223 N N . PRO A 1 153 ? -33.183 -9.704 33.279 1.00 77.44 153 PRO A N 1
ATOM 1224 C CA . PRO A 1 153 ? -33.328 -8.923 34.508 1.00 77.44 153 PRO A CA 1
ATOM 1225 C C . PRO A 1 153 ? -32.751 -7.501 34.375 1.00 77.44 153 PRO A C 1
ATOM 1227 O O . PRO A 1 153 ? -33.328 -6.558 34.910 1.00 77.44 153 PRO A O 1
ATOM 1230 N N . THR A 1 154 ? -31.695 -7.325 33.579 1.00 76.31 154 THR A N 1
ATOM 1231 C CA . THR A 1 154 ? -31.078 -6.022 33.271 1.00 76.31 154 THR A CA 1
ATOM 1232 C C . THR A 1 154 ? -32.007 -5.104 32.484 1.00 76.31 154 THR A C 1
ATOM 1234 O O . THR A 1 154 ? -32.118 -3.920 32.787 1.00 76.31 154 THR A O 1
ATOM 1237 N N . MET A 1 155 ? -32.760 -5.638 31.520 1.00 76.06 155 MET A N 1
ATOM 1238 C CA . MET A 1 155 ? -33.778 -4.855 30.817 1.00 76.06 155 MET A CA 1
ATOM 1239 C C . MET A 1 155 ? -34.916 -4.438 31.765 1.00 76.06 155 MET A C 1
ATOM 1241 O O . MET A 1 155 ? -35.401 -3.308 31.694 1.00 76.06 155 MET A O 1
ATOM 1245 N N . LYS A 1 156 ? -35.316 -5.314 32.699 1.00 75.06 156 LYS A N 1
ATOM 1246 C CA . LYS A 1 156 ? -36.369 -5.009 33.685 1.00 75.06 156 LYS A CA 1
ATOM 1247 C C . LYS A 1 156 ? -35.980 -3.859 34.624 1.00 75.06 156 LYS A C 1
ATOM 1249 O O . LYS A 1 156 ? -36.811 -2.984 34.860 1.00 75.06 156 LYS A O 1
ATOM 1254 N N . SER A 1 157 ? -34.736 -3.812 35.110 1.00 75.25 157 SER A N 1
ATOM 1255 C CA . SER A 1 157 ? -34.270 -2.723 35.986 1.00 75.25 157 SER A CA 1
ATOM 1256 C C . SER A 1 157 ? -34.181 -1.377 35.257 1.00 75.25 157 SER A C 1
ATOM 1258 O O . SER A 1 157 ? -34.577 -0.348 35.807 1.00 75.25 157 SER A O 1
ATOM 1260 N N . HIS A 1 158 ? -33.743 -1.370 33.993 1.00 76.94 158 HIS A N 1
ATOM 1261 C CA . HIS A 1 158 ? -33.725 -0.160 33.167 1.00 76.94 158 HIS A CA 1
ATOM 1262 C C . HIS A 1 158 ? -35.127 0.402 32.914 1.00 76.94 158 HIS A C 1
ATOM 1264 O O . HIS A 1 158 ? -35.315 1.619 32.980 1.00 76.94 158 HIS A O 1
ATOM 1270 N N . ILE A 1 159 ? -36.112 -0.461 32.649 1.00 78.44 159 ILE A N 1
ATOM 1271 C CA . ILE A 1 159 ? -37.509 -0.044 32.467 1.00 78.44 159 ILE A CA 1
ATOM 1272 C C . ILE A 1 159 ? -38.040 0.599 33.757 1.00 78.44 159 ILE A C 1
ATOM 1274 O O . ILE A 1 159 ? -38.553 1.717 33.705 1.00 78.44 159 ILE A O 1
ATOM 1278 N N . GLN A 1 160 ? -37.820 -0.035 34.914 1.00 77.81 160 GLN A N 1
ATOM 1279 C CA . GLN A 1 160 ? -38.244 0.496 36.216 1.00 77.81 160 GLN A CA 1
ATOM 1280 C C . GLN A 1 160 ? -37.604 1.854 36.545 1.00 77.81 160 GLN A C 1
ATOM 1282 O O . GLN A 1 160 ? -38.298 2.766 37.000 1.00 77.81 160 GLN A O 1
ATOM 1287 N N . ALA A 1 161 ? -36.305 2.025 36.274 1.00 76.94 161 ALA A N 1
ATOM 1288 C CA . ALA A 1 161 ? -35.599 3.291 36.487 1.00 76.94 161 ALA A CA 1
ATOM 1289 C C . ALA A 1 161 ? -36.127 4.416 35.580 1.00 76.94 161 ALA A C 1
ATOM 1291 O O . ALA A 1 161 ? -36.269 5.566 36.003 1.00 76.94 161 ALA A O 1
ATOM 1292 N N . LYS A 1 162 ? -36.452 4.093 34.324 1.00 77.44 162 LYS A N 1
ATOM 1293 C CA . LYS A 1 162 ? -37.009 5.055 33.365 1.00 77.44 162 LYS A CA 1
ATOM 1294 C C . LYS A 1 162 ? -38.407 5.515 33.783 1.00 77.44 162 LYS A C 1
ATOM 1296 O O . LYS A 1 162 ? -38.743 6.691 33.649 1.00 77.44 162 LYS A O 1
ATOM 1301 N N . GLU A 1 163 ? -39.196 4.603 34.340 1.00 76.88 163 GLU A N 1
ATOM 1302 C CA . GLU A 1 163 ? -40.535 4.878 34.853 1.00 76.88 163 GLU A CA 1
ATOM 1303 C C . GLU A 1 163 ? -40.494 5.783 36.097 1.00 76.88 163 GLU A C 1
ATOM 1305 O O . GLU A 1 163 ? -41.192 6.798 36.151 1.00 76.88 163 GLU A O 1
ATOM 1310 N N . SER A 1 164 ? -39.578 5.524 37.037 1.00 72.50 164 SER A N 1
ATOM 1311 C CA . SER A 1 164 ? -39.378 6.392 38.212 1.00 72.50 164 SER A CA 1
ATOM 1312 C C . SER A 1 164 ? -38.856 7.788 37.835 1.00 72.50 164 SER A C 1
ATOM 1314 O O . SER A 1 164 ? -39.287 8.792 38.409 1.00 72.50 164 SER A O 1
ATOM 1316 N N . GLN A 1 165 ? -37.999 7.898 36.816 1.00 77.19 165 GLN A N 1
ATOM 1317 C CA . GLN A 1 165 ? -37.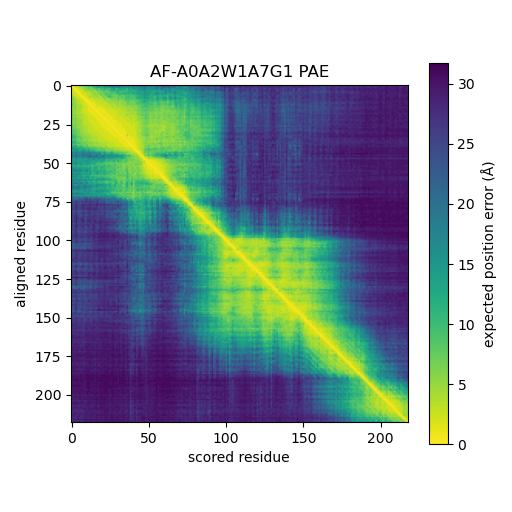555 9.194 36.285 1.00 77.19 165 GLN A CA 1
ATOM 1318 C C . GLN A 1 165 ? -38.684 9.977 35.597 1.00 77.19 165 GLN A C 1
ATOM 1320 O O . GLN A 1 165 ? -38.749 11.203 35.727 1.00 77.19 165 GLN A O 1
ATOM 1325 N N . ALA A 1 166 ? -39.593 9.299 34.890 1.00 76.69 166 ALA A N 1
ATOM 1326 C CA . ALA A 1 166 ? -40.748 9.935 34.259 1.00 76.69 166 ALA A CA 1
ATOM 1327 C C . ALA A 1 166 ? -41.722 10.520 35.297 1.00 76.69 166 ALA A C 1
ATOM 1329 O O . ALA A 1 166 ? -42.252 11.619 35.102 1.00 76.69 166 ALA A O 1
ATOM 1330 N N . VAL A 1 167 ? -41.915 9.826 36.421 1.00 76.69 167 VAL A N 1
ATOM 1331 C CA . VAL A 1 167 ? -42.713 10.318 37.554 1.00 76.69 167 VAL A CA 1
ATOM 1332 C C . VAL A 1 167 ? -42.060 11.553 38.187 1.00 76.69 167 VAL A C 1
ATOM 1334 O O . VAL A 1 167 ? -42.729 12.571 38.375 1.00 76.69 167 VAL A O 1
ATOM 1337 N N . ASN A 1 168 ? -40.745 11.519 38.429 1.00 76.12 168 ASN A N 1
ATOM 1338 C CA . ASN A 1 168 ? -40.023 12.642 39.036 1.00 76.12 168 ASN A CA 1
ATOM 1339 C C . ASN A 1 168 ? -39.980 13.885 38.117 1.00 76.12 168 ASN A C 1
ATOM 1341 O O . ASN A 1 168 ? -40.218 15.007 38.565 1.00 76.12 168 ASN A O 1
ATOM 1345 N N . ARG A 1 169 ? -39.805 13.707 36.796 1.00 74.88 169 ARG A N 1
ATOM 1346 C CA . ARG A 1 169 ? -39.892 14.816 35.821 1.00 74.88 169 ARG A CA 1
ATOM 1347 C C . ARG A 1 169 ? -41.250 15.518 35.847 1.00 74.88 169 ARG A C 1
ATOM 1349 O O . ARG A 1 169 ? -41.294 16.746 35.822 1.00 74.88 169 ARG A O 1
ATOM 1356 N N . LYS A 1 170 ? -42.354 14.765 35.927 1.00 75.62 170 LYS A N 1
ATOM 1357 C CA . LYS A 1 170 ? -43.706 15.345 36.024 1.00 75.62 170 LYS A CA 1
ATOM 1358 C C . LYS A 1 170 ? -43.905 16.123 37.329 1.00 75.62 170 LYS A C 1
ATOM 1360 O O . LYS A 1 170 ? -44.537 17.178 37.308 1.00 75.62 170 LYS A O 1
ATOM 1365 N N . ALA A 1 171 ? -43.356 15.635 38.442 1.00 70.44 171 ALA A N 1
ATOM 1366 C CA . ALA A 1 171 ? -43.394 16.338 39.724 1.00 70.44 171 ALA A CA 1
ATOM 1367 C C . ALA A 1 171 ? -42.584 17.650 39.686 1.00 70.44 171 ALA A C 1
ATOM 1369 O O . ALA A 1 171 ? -43.098 18.698 40.069 1.00 70.44 171 ALA A O 1
ATOM 1370 N N . SER A 1 172 ? -41.366 17.619 39.135 1.00 70.44 172 SER A N 1
ATOM 1371 C CA . SER A 1 172 ? -40.500 18.798 38.988 1.00 70.44 172 SER A CA 1
ATOM 1372 C C . SER A 1 172 ? -41.129 19.894 38.109 1.00 70.44 172 SER A C 1
ATOM 1374 O O . SER A 1 172 ? -41.131 21.065 38.491 1.00 70.44 172 SER A O 1
ATOM 1376 N N . MET A 1 173 ? -41.765 19.522 36.988 1.00 68.88 173 MET A N 1
ATOM 1377 C CA . MET A 1 173 ? -42.451 20.473 36.098 1.00 68.88 173 MET A CA 1
ATOM 1378 C C . MET A 1 173 ? -43.607 21.218 36.788 1.00 68.88 173 MET A C 1
ATOM 1380 O O . MET A 1 173 ? -43.770 22.420 36.579 1.00 68.88 173 MET A O 1
ATOM 1384 N N . ARG A 1 174 ? -44.379 20.532 37.647 1.00 69.69 174 ARG A N 1
ATOM 1385 C CA . ARG A 1 174 ? -45.471 21.148 38.426 1.00 69.69 174 ARG A CA 1
ATOM 1386 C C . ARG A 1 174 ? -44.953 22.152 39.464 1.00 69.69 174 ARG A C 1
ATOM 1388 O O . ARG A 1 174 ? -45.588 23.177 39.707 1.00 69.69 174 ARG A O 1
ATOM 1395 N N . THR A 1 175 ? -43.789 21.899 40.059 1.00 70.38 175 THR A N 1
ATOM 1396 C CA . THR A 1 175 ? -43.175 22.812 41.038 1.00 70.38 175 THR A CA 1
ATOM 1397 C C . THR A 1 175 ? -42.675 24.099 40.378 1.00 70.38 175 THR A C 1
ATOM 1399 O O . THR A 1 175 ? -42.931 25.189 40.893 1.00 70.38 175 THR A O 1
ATOM 1402 N N . SER A 1 176 ? -42.045 24.010 39.200 1.00 67.00 176 SER A N 1
ATOM 1403 C CA . SER A 1 176 ? -41.595 25.192 38.449 1.00 67.00 176 SER A CA 1
ATOM 1404 C C . SER A 1 176 ? -42.752 26.077 37.974 1.00 67.00 176 SER A C 1
ATOM 1406 O O . SER A 1 176 ? -42.641 27.302 38.046 1.00 67.00 176 SER A O 1
ATOM 1408 N N . SER A 1 177 ? -43.885 25.498 37.555 1.00 67.25 177 SER A N 1
ATOM 1409 C CA . SER A 1 177 ? -45.072 26.289 37.193 1.00 67.25 177 SER A CA 1
ATOM 1410 C C . SER A 1 177 ? -45.680 27.021 38.395 1.00 67.25 177 SER A C 1
ATOM 1412 O O . SER A 1 177 ? -46.108 28.168 38.265 1.00 67.25 177 SER A O 1
ATOM 1414 N N . ASN A 1 178 ? -45.669 26.399 39.579 1.00 65.94 178 ASN A N 1
ATOM 1415 C CA . ASN A 1 178 ? -46.172 27.019 40.806 1.00 65.94 178 ASN A CA 1
ATOM 1416 C C . ASN A 1 178 ? -45.278 28.17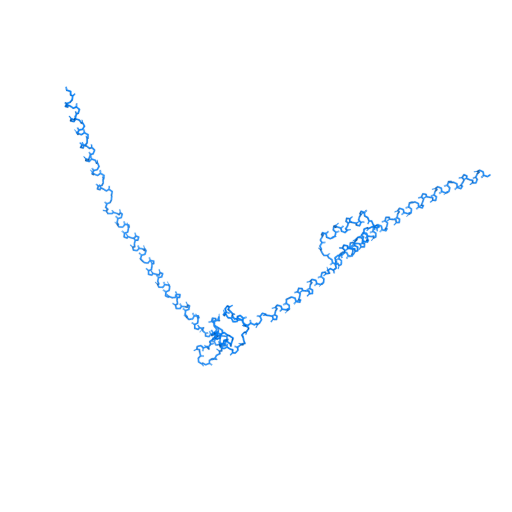8 41.281 1.00 65.94 178 ASN A C 1
ATOM 1418 O O . ASN A 1 178 ? -45.795 29.241 41.628 1.00 65.94 178 ASN A O 1
ATOM 1422 N N . LEU A 1 179 ? -43.946 28.033 41.222 1.00 66.94 179 LEU A N 1
ATOM 1423 C CA . LEU A 1 179 ? -43.012 29.126 41.542 1.00 66.94 179 LEU A CA 1
ATOM 1424 C C . LEU A 1 179 ? -43.150 30.317 40.581 1.00 66.94 179 LEU A C 1
ATOM 1426 O O . LEU A 1 179 ? -43.090 31.473 41.010 1.00 66.94 179 LEU A O 1
ATOM 1430 N N . A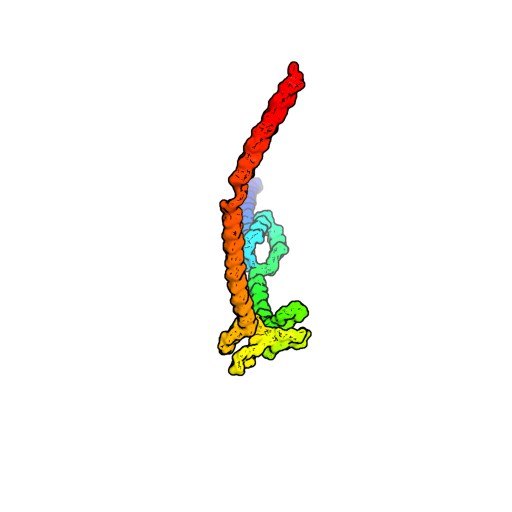LA A 1 180 ? -43.355 30.052 39.288 1.00 65.38 180 ALA A N 1
ATOM 1431 C CA . ALA A 1 180 ? -43.564 31.097 38.289 1.00 65.38 180 ALA A CA 1
ATOM 1432 C C . ALA A 1 180 ? -44.857 31.892 38.551 1.00 65.38 180 ALA A C 1
ATOM 1434 O O . ALA A 1 180 ? -44.866 33.121 38.437 1.00 65.38 180 ALA A O 1
ATOM 1435 N N . ASN A 1 181 ? -45.934 31.215 38.963 1.00 65.62 181 ASN A N 1
ATOM 1436 C CA . ASN A 1 181 ? -47.211 31.863 39.255 1.00 65.62 181 ASN A CA 1
ATOM 1437 C C . ASN A 1 181 ? -47.157 32.703 40.548 1.00 65.62 181 ASN A C 1
ATOM 1439 O O . ASN A 1 181 ? -47.626 33.843 40.567 1.00 65.62 181 ASN A O 1
ATOM 1443 N N . SER A 1 182 ? -46.492 32.204 41.597 1.00 61.69 182 SER A N 1
ATOM 1444 C CA . SER A 1 182 ? -46.278 32.960 42.843 1.00 61.69 182 SER A CA 1
ATOM 1445 C C . SER A 1 182 ? -45.452 34.233 42.629 1.00 61.69 182 SER A C 1
ATOM 1447 O O . SER A 1 182 ? -45.801 35.290 43.152 1.00 61.69 182 SER A O 1
ATOM 1449 N N . ASN A 1 183 ? -44.403 34.187 41.800 1.00 63.72 183 ASN A N 1
ATOM 1450 C CA . ASN A 1 183 ? -43.623 35.383 41.457 1.00 63.72 183 ASN A CA 1
ATOM 1451 C C . ASN A 1 183 ? -44.429 36.415 40.648 1.00 63.72 183 ASN A C 1
ATOM 1453 O O . ASN A 1 183 ? -44.249 37.623 40.820 1.00 63.72 183 ASN A O 1
ATOM 1457 N N . LYS A 1 184 ? -45.346 35.959 39.788 1.00 61.72 184 LYS A N 1
ATOM 1458 C CA . LYS A 1 184 ? -46.252 36.837 39.033 1.00 61.72 184 LYS A CA 1
ATOM 1459 C C . LYS A 1 184 ? -47.260 37.535 39.955 1.00 61.72 184 LYS A C 1
ATOM 1461 O O . LYS A 1 184 ? -47.476 38.738 39.819 1.00 61.72 184 LYS A O 1
ATOM 1466 N N . GLN A 1 185 ? -47.803 36.809 40.934 1.00 58.22 185 GLN A N 1
ATOM 1467 C CA . GLN A 1 185 ? -48.664 37.355 41.994 1.00 58.22 185 GLN A CA 1
ATOM 1468 C C . GLN A 1 185 ? -47.927 38.394 42.858 1.00 58.22 185 GLN A C 1
ATOM 1470 O O . GLN A 1 185 ? -48.470 39.464 43.136 1.00 58.22 185 GLN A O 1
ATOM 1475 N N . LEU A 1 186 ? -46.667 38.130 43.223 1.00 57.88 186 LEU A N 1
ATOM 1476 C CA . LEU A 1 186 ? -45.830 39.059 43.994 1.00 57.88 186 LEU A CA 1
ATOM 1477 C C . LEU A 1 186 ? -45.520 40.355 43.228 1.00 57.88 186 LEU A C 1
ATOM 1479 O O . LEU A 1 186 ? -45.606 41.439 43.806 1.00 57.88 186 LEU A O 1
ATOM 1483 N N . LYS A 1 187 ? -45.236 40.275 41.921 1.00 55.75 187 LYS A N 1
ATOM 1484 C CA . LYS A 1 187 ? -44.997 41.463 41.079 1.00 55.75 187 LYS A CA 1
ATOM 1485 C C . LYS A 1 187 ? -46.240 42.331 40.876 1.00 55.75 187 LYS A C 1
ATOM 1487 O O . LYS A 1 187 ? -46.109 43.538 40.711 1.00 55.75 187 LYS A O 1
ATOM 1492 N N . SER A 1 188 ? -47.435 41.744 40.911 1.00 55.16 188 SER A N 1
ATOM 1493 C CA . SER A 1 188 ? -48.682 42.479 40.684 1.00 55.16 188 SER A CA 1
ATOM 1494 C C . SER A 1 188 ? -49.110 43.348 41.868 1.00 55.16 188 SER A C 1
ATOM 1496 O O . SER A 1 188 ? -49.906 44.262 41.661 1.00 55.16 188 SER A O 1
ATOM 1498 N N . LYS A 1 189 ? -48.669 43.058 43.102 1.00 57.25 189 LYS A N 1
ATOM 1499 C CA . LYS A 1 189 ? -49.401 43.544 44.282 1.00 57.25 189 LYS A CA 1
ATOM 1500 C C . LYS A 1 189 ? -48.755 44.670 45.089 1.00 57.25 189 LYS A C 1
ATOM 1502 O O . LYS A 1 189 ? -49.493 45.257 45.872 1.00 57.25 189 LYS A O 1
ATOM 1507 N N . LYS A 1 190 ? -47.455 45.006 44.974 1.00 56.00 190 LYS A N 1
ATOM 1508 C CA . LYS A 1 190 ? -46.863 45.925 45.984 1.00 56.00 190 LYS A CA 1
ATOM 1509 C C . LYS A 1 190 ? -45.806 46.970 45.617 1.00 56.00 190 LYS A C 1
ATOM 1511 O O . LYS A 1 190 ? -45.525 47.779 46.491 1.00 56.00 190 LYS A O 1
ATOM 1516 N N . THR A 1 191 ? -45.234 47.060 44.419 1.00 56.84 191 THR A N 1
ATOM 1517 C CA . THR A 1 191 ? -43.936 47.780 44.335 1.00 56.84 191 THR A CA 1
ATOM 1518 C C . THR A 1 191 ? -43.902 49.137 43.641 1.00 56.84 191 THR A C 1
ATOM 1520 O O . THR A 1 191 ? -42.884 49.806 43.761 1.00 56.84 191 THR A O 1
ATOM 1523 N N . PHE A 1 192 ? -44.957 49.600 42.963 1.00 52.59 192 PHE A N 1
ATOM 1524 C CA . PHE A 1 192 ? -44.831 50.833 42.161 1.00 52.59 192 PHE A CA 1
ATOM 1525 C C . PHE A 1 192 ? -45.610 52.053 42.663 1.00 52.59 192 PHE A C 1
ATOM 1527 O O . PHE A 1 192 ? -45.213 53.179 42.377 1.00 52.59 192 PHE A O 1
ATOM 1534 N N . THR A 1 193 ? -46.682 51.873 43.437 1.00 58.12 193 THR A N 1
ATOM 1535 C CA . THR A 1 193 ? -47.525 53.005 43.865 1.00 58.12 193 THR A CA 1
ATOM 1536 C C . THR A 1 193 ? -47.012 53.684 45.137 1.00 58.12 193 THR A C 1
ATOM 1538 O O . THR A 1 193 ? -47.025 54.906 45.216 1.00 58.12 193 THR A O 1
ATOM 1541 N N . SER A 1 194 ? -46.450 52.930 46.089 1.00 52.41 194 SER A N 1
ATOM 1542 C CA . SER A 1 194 ? -46.006 53.469 47.390 1.00 52.41 194 SER A CA 1
ATOM 1543 C C . SER A 1 194 ? -44.699 54.286 47.340 1.00 52.41 194 SER A C 1
ATOM 1545 O O . SER A 1 194 ? -44.495 55.176 48.168 1.00 52.41 194 SER A O 1
ATOM 1547 N N . ILE A 1 195 ? -43.817 54.031 46.365 1.00 57.28 195 ILE A N 1
ATOM 1548 C CA . ILE A 1 195 ? -42.502 54.700 46.278 1.00 57.28 195 ILE A CA 1
ATOM 1549 C C . ILE A 1 195 ? -42.627 56.105 45.666 1.00 57.28 195 ILE A C 1
ATOM 1551 O O . ILE A 1 195 ? -41.900 57.019 46.040 1.00 57.28 195 ILE A O 1
ATOM 1555 N N . LYS A 1 196 ? -43.582 56.311 44.751 1.00 57.50 196 LYS A N 1
ATOM 1556 C CA . LYS A 1 196 ? -43.723 57.582 44.021 1.00 57.50 196 LYS A CA 1
ATOM 1557 C C . LYS A 1 196 ? -44.301 58.706 44.892 1.00 57.50 196 LYS A C 1
ATOM 1559 O O . LYS A 1 196 ? -43.934 59.869 44.737 1.00 57.50 196 LYS A O 1
ATOM 1564 N N . GLU A 1 197 ? -45.171 58.348 45.833 1.00 57.59 197 GLU A N 1
ATOM 1565 C CA . GLU A 1 197 ? -45.834 59.284 46.750 1.00 57.59 197 GLU A CA 1
ATOM 1566 C C . GLU A 1 197 ? -44.882 59.800 47.844 1.00 57.59 197 GLU A C 1
ATOM 1568 O O . GLU A 1 197 ? -44.895 60.978 48.200 1.00 57.59 197 GLU A O 1
ATOM 1573 N N . SER A 1 198 ? -43.972 58.943 48.315 1.00 58.97 198 SER A N 1
ATOM 1574 C CA . SER A 1 198 ? -42.998 59.280 49.359 1.00 58.97 198 SER A CA 1
ATOM 1575 C C . SER A 1 198 ? -41.865 60.188 48.856 1.00 58.97 198 SER A C 1
ATOM 1577 O O . SER A 1 198 ? -41.403 61.054 49.601 1.00 58.97 198 SER A O 1
ATOM 1579 N N . THR A 1 199 ? -41.465 60.083 47.583 1.00 63.75 199 THR A N 1
ATOM 1580 C CA . THR A 1 199 ? -40.444 60.968 46.989 1.00 63.75 199 THR A CA 1
ATOM 1581 C C . THR A 1 199 ? -40.935 62.400 46.768 1.00 63.75 199 THR A C 1
ATOM 1583 O O . THR A 1 199 ? -40.171 63.343 46.972 1.00 63.75 199 THR A O 1
ATOM 1586 N N . ALA A 1 200 ? -42.212 62.581 46.407 1.00 62.94 200 ALA A N 1
ATOM 1587 C CA . ALA A 1 200 ? -42.790 63.904 46.148 1.00 62.94 200 ALA A CA 1
ATOM 1588 C C . ALA A 1 200 ? -42.955 64.734 47.434 1.00 62.94 200 ALA A C 1
ATOM 1590 O O . ALA A 1 200 ? -42.761 65.951 47.433 1.00 62.94 200 ALA A O 1
ATOM 1591 N N . LEU A 1 201 ? -43.261 64.073 48.557 1.00 67.75 201 LEU A N 1
ATOM 1592 C CA . LEU A 1 201 ? -43.391 64.738 49.854 1.00 67.75 201 LEU A CA 1
ATOM 1593 C C . LEU A 1 201 ? -42.030 65.217 50.395 1.00 67.75 201 LEU A C 1
ATOM 1595 O O . LEU A 1 201 ? -41.939 66.262 51.043 1.00 67.75 201 LEU A O 1
ATOM 1599 N N . PHE A 1 202 ? -40.960 64.469 50.113 1.00 68.56 202 PHE A N 1
ATOM 1600 C CA . PHE A 1 202 ? -39.609 64.799 50.567 1.00 68.56 202 PHE A CA 1
ATOM 1601 C C . PHE A 1 202 ? -38.998 65.976 49.800 1.00 68.56 202 PHE A C 1
ATOM 1603 O O . PHE A 1 202 ? -38.417 66.867 50.425 1.00 68.56 202 PHE A O 1
ATOM 1610 N N . SER A 1 203 ? -39.170 66.037 48.474 1.00 68.62 203 SER A N 1
ATOM 1611 C CA . SER A 1 203 ? -38.634 67.141 47.664 1.00 68.62 203 SER A CA 1
ATOM 1612 C C . SER A 1 203 ? -39.263 68.489 48.036 1.00 68.62 203 SER A C 1
ATOM 1614 O O . SER A 1 203 ? -38.542 69.471 48.213 1.00 68.62 203 SER A O 1
ATOM 1616 N N . ALA A 1 204 ? -40.579 68.526 48.278 1.00 72.50 204 ALA A N 1
ATOM 1617 C CA . ALA A 1 204 ? -41.281 69.736 48.718 1.00 72.50 204 ALA A CA 1
ATOM 1618 C C . ALA A 1 204 ? -40.819 70.227 50.106 1.00 72.50 204 ALA A C 1
ATOM 1620 O O . ALA A 1 204 ? -40.781 71.431 50.381 1.00 72.50 204 ALA A O 1
ATOM 1621 N N . LYS A 1 205 ? -40.432 69.302 50.997 1.00 75.69 205 LYS A N 1
ATOM 1622 C CA . LYS A 1 205 ? -39.932 69.645 52.335 1.00 75.69 205 LYS A CA 1
ATOM 1623 C C . LYS A 1 205 ? -38.525 70.245 52.290 1.00 75.69 205 LYS A C 1
ATOM 1625 O O . LYS A 1 205 ? -38.261 71.189 53.033 1.00 75.69 205 LYS A O 1
ATOM 1630 N N . ILE A 1 206 ? -37.653 69.755 51.404 1.00 74.38 206 ILE A N 1
ATOM 1631 C CA . ILE A 1 206 ? -36.300 70.308 51.222 1.00 74.38 206 ILE A CA 1
ATOM 1632 C C . ILE A 1 206 ? -36.358 71.728 50.648 1.00 74.38 206 ILE A C 1
ATOM 1634 O O . ILE A 1 206 ? -35.678 72.620 51.157 1.00 74.38 206 ILE A O 1
ATOM 1638 N N . GLU A 1 207 ? -37.220 71.979 49.661 1.00 73.88 207 GLU A N 1
ATOM 1639 C CA . GLU A 1 207 ? -37.327 73.300 49.029 1.00 73.88 207 GLU A CA 1
ATOM 1640 C C . GLU A 1 207 ? -37.762 74.395 50.026 1.00 73.88 207 GLU A C 1
ATOM 1642 O O . GLU A 1 207 ? -37.217 75.503 50.046 1.00 73.88 207 GLU A O 1
ATOM 1647 N N . ASN A 1 208 ? -38.682 74.061 50.937 1.00 73.50 208 ASN A N 1
ATOM 1648 C CA . ASN A 1 208 ? -39.116 74.966 52.002 1.00 73.50 208 ASN A CA 1
ATOM 1649 C C . ASN A 1 208 ? -38.020 75.262 53.041 1.00 73.50 208 ASN A C 1
ATOM 1651 O O . ASN A 1 208 ? -37.966 76.374 53.574 1.00 73.50 208 ASN A O 1
ATOM 1655 N N . ILE A 1 209 ? -37.138 74.301 53.335 1.00 73.94 209 ILE A N 1
ATOM 1656 C CA . ILE A 1 209 ? -36.015 74.508 54.265 1.00 73.94 209 ILE A CA 1
ATOM 1657 C C . ILE A 1 209 ? -34.980 75.460 53.650 1.00 73.94 209 ILE A C 1
ATOM 1659 O O . ILE A 1 209 ? -34.516 76.377 54.332 1.00 73.94 209 ILE A O 1
ATOM 1663 N N . ILE A 1 210 ? -34.682 75.312 52.354 1.00 70.62 210 ILE A N 1
ATOM 1664 C CA . ILE A 1 210 ? -33.736 76.183 51.638 1.00 70.62 210 ILE A CA 1
ATOM 1665 C C . ILE A 1 210 ? -34.241 77.636 51.617 1.00 70.62 210 ILE A C 1
ATOM 1667 O O . ILE A 1 210 ? -33.483 78.548 51.952 1.00 70.62 210 ILE A O 1
ATOM 1671 N N . ARG A 1 211 ? -35.534 77.869 51.335 1.00 70.00 211 ARG A N 1
ATOM 1672 C CA . ARG A 1 211 ? -36.116 79.231 51.346 1.00 70.00 211 ARG A CA 1
ATOM 1673 C C . ARG A 1 211 ? -36.046 79.914 52.716 1.00 70.00 211 ARG A C 1
ATOM 1675 O O . ARG A 1 211 ? -35.862 81.132 52.778 1.00 70.00 211 ARG A O 1
ATOM 1682 N N . LYS A 1 212 ? -36.191 79.161 53.814 1.00 68.62 212 LYS A N 1
ATOM 1683 C CA . LYS A 1 212 ? -36.070 79.712 55.178 1.00 68.62 212 LYS A CA 1
ATOM 1684 C C . LYS A 1 212 ? -34.642 80.167 55.488 1.00 68.62 212 LYS A C 1
ATOM 1686 O O . LYS A 1 212 ? -34.469 81.237 56.063 1.00 68.62 212 LYS A O 1
ATOM 1691 N N . GLN A 1 213 ? -33.635 79.409 55.058 1.00 67.19 213 GLN A N 1
ATOM 1692 C CA . GLN A 1 213 ? -32.221 79.744 55.274 1.00 67.19 213 GLN A CA 1
ATOM 1693 C C . GLN A 1 213 ? -31.799 81.014 54.509 1.00 6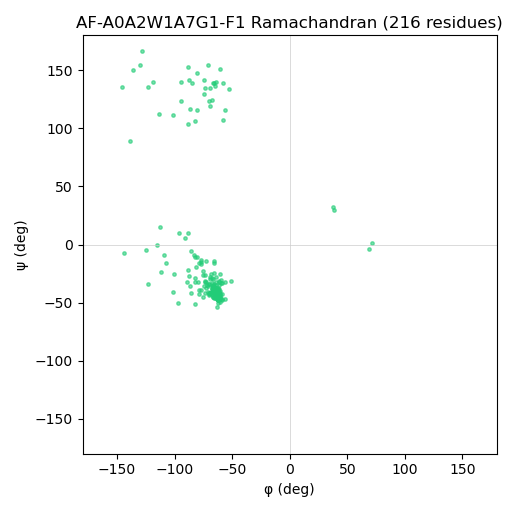7.19 213 GLN A C 1
ATOM 1695 O O . GLN A 1 213 ? -31.061 81.839 55.042 1.00 67.19 213 GLN A O 1
ATOM 1700 N N . THR A 1 214 ? -32.319 81.241 53.297 1.00 62.25 214 THR A N 1
ATOM 1701 C CA . THR A 1 214 ? -31.978 82.431 52.490 1.00 62.25 214 THR A CA 1
ATOM 1702 C C . THR A 1 214 ? -32.609 83.735 52.984 1.00 62.25 214 THR A C 1
ATOM 1704 O O . THR A 1 214 ? -32.048 84.800 52.747 1.00 62.25 214 THR A O 1
ATOM 1707 N N . LYS A 1 215 ? -33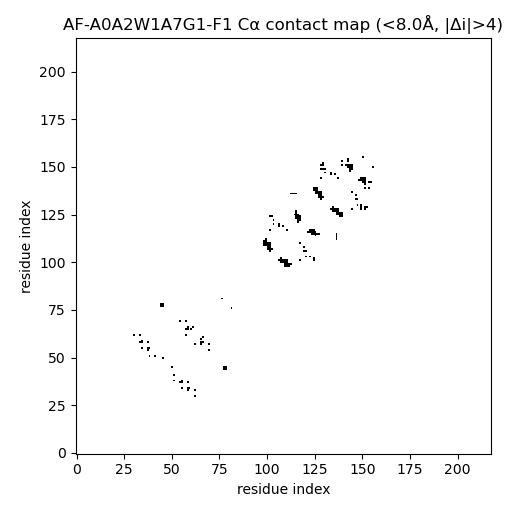.752 83.677 53.685 1.00 61.00 215 LYS A N 1
ATOM 1708 C CA . LYS A 1 215 ? -34.410 84.870 54.256 1.00 61.00 215 LYS A CA 1
ATOM 1709 C C . LYS A 1 215 ? -33.807 85.336 55.584 1.00 61.00 215 LYS A C 1
ATOM 1711 O O . LYS A 1 215 ? -34.012 86.481 55.944 1.00 61.00 215 LYS A O 1
ATOM 1716 N N . SER A 1 216 ? -33.075 84.478 56.297 1.00 57.16 216 SER A N 1
ATOM 1717 C CA . SER A 1 216 ? -32.453 84.820 57.587 1.00 57.16 216 SER A CA 1
ATOM 1718 C C . SER A 1 216 ? -31.077 85.489 57.453 1.00 57.16 216 SER A C 1
ATOM 1720 O O . SER A 1 216 ? -30.484 85.853 58.465 1.00 57.16 216 SER A O 1
ATOM 1722 N N . LYS A 1 217 ? -30.535 85.599 56.232 1.00 57.16 217 LYS A N 1
ATOM 1723 C CA . LYS A 1 217 ? -29.162 86.065 55.959 1.00 57.16 217 LYS A CA 1
ATOM 1724 C C . LYS A 1 217 ? -29.112 87.416 55.222 1.00 57.16 217 LYS A C 1
ATOM 1726 O O . LYS A 1 217 ? -28.073 87.757 54.662 1.00 57.16 217 LYS A O 1
ATOM 1731 N N . LYS A 1 218 ? -30.228 88.148 55.189 1.00 49.69 218 LYS A N 1
ATOM 1732 C CA . LYS A 1 218 ? -30.398 89.465 54.563 1.00 49.69 218 LYS A CA 1
ATOM 1733 C C . LYS A 1 218 ? -31.224 90.345 55.488 1.00 49.69 218 LYS A C 1
ATOM 1735 O O . LYS A 1 218 ? -30.913 91.549 55.547 1.00 49.69 218 LYS A O 1
#

Sequence (218 aa):
MELLDGILSEAMQSIIKYIGIGMIFYSLLIWFASIVWAIRDISNRTRDPVAIFIAMSITLFLPFIGLPIYFILRPSSTLVDTFENRLQEQLLVAEMHNLDICSNLRCKRPLKENWITCVYCGEQQRSLCVRIDCNTVISNKWMHCPKCGTSTPTMKSHIQAKESQAVNRKASMRTSSNLANSNKQLKSKKTFTSIKESTALFSAKIENIIRKQTKSKK

Secondary structure (DSSP, 8-state):
-HHHHHHHHHHHHHHHHHHHHHHHHHHHHHHHHHHHHHHHHHHTT---HHHHHHHHHHHHH-HHHHHHHHHHH-----HHHHHHHHHHHHHHHHHHTT--B-S-TTT--B--TT-SB-TTT--B-EEE-SSTTT--EEETT-SB-TTT-PBPHHHHHHHHHHHHHHHHHHHHHHHHHHHHHHHHHHHHHSSSHHHHHHHHHHHHHHHHHHHHHHHTT-

Foldseek 3Di:
DVVVVVVVVVVVVVVVVVVVVVVVVVVVVLLVVLLVVQQVVCVQFDPDVVLVVVLNVLSVPDVPVSVVVCVVVPDPHGPVNVVVVVVVVVVVVVVVPPFDFAPPPVGRDGDDQPDQADPPPRDGQWDFDPDPVRRHTGGPPDQADPPPRDGDPNVVVVVVVVVVVVVVVVVVVVVVVVVVVVVVVVVPPDDDPVVVVVVVVVVVVVVVVVVVVVVVPD

Nearest PDB structures (foldseek):
  6g99-assembly1_B  TM=7.406E-01  e=5.471E-01  Homo sapiens
  7r7j-assembly1_A  TM=4.343E-01  e=8.795E+00  Escherichia coli K-12

Mean predicted aligned error: 19.88 Å